Protein AF-A0A2E7IJL6-F1 (afdb_monomer)

Foldseek 3Di:
DDPAVVVVVVVLQVLLPPPPRPCVPQVSSVVCVVQVPPDDDDDQDDDPDDVVVLQSVLVVCVVVVDPRDPDRRDHDDDDPPGDPPVPDDDDDDDDDDPDCPDDDPCPDLVQWDKFKWFWADDPNATWTFGPPPTPDDGGATEDEERVLSVPDDHGWIWIFTWHWDDDPNDIHIYGDNPIHTHTDDDD

Radius of gyration: 25.17 Å; Cα contacts (8 Å, |Δi|>4): 223; chains: 1; bounding box: 57×34×66 Å

Sequence (187 aa):
MSQDPVKRWQEHVSDAFNLHSHNSDDKFRGAIRGFRYSFKHYILAIATFEKSARSKEAAAIEFYSENLNMKAEAVAERDYGFKPIGSQISLPIILEKKGKSGASYSRQDSERIAIVAEVFEEFGRKRLKCVGGQPFEKGLLVECSREERAKLQVGDRVKVKVQLSEKRGKKYLVAARSATLTKVEKS

pLDDT: mean 78.89, std 12.04, range [39.72, 93.12]

Structure (mmCIF, N/CA/C/O backbone):
data_AF-A0A2E7IJL6-F1
#
_entry.id   AF-A0A2E7IJL6-F1
#
loop_
_atom_site.group_PDB
_atom_site.id
_atom_site.type_symbol
_atom_site.label_atom_id
_atom_site.label_alt_id
_atom_site.label_comp_id
_atom_site.label_asym_id
_atom_site.label_entity_id
_atom_site.label_seq_id
_atom_site.pdbx_PDB_ins_code
_atom_site.Cartn_x
_atom_site.Cartn_y
_atom_site.Cartn_z
_atom_site.occupancy
_atom_site.B_iso_or_equiv
_atom_site.auth_seq_id
_atom_site.auth_comp_id
_atom_site.auth_asym_id
_atom_site.auth_atom_id
_atom_site.pdbx_PDB_model_num
ATOM 1 N N . MET A 1 1 ? -5.456 6.969 12.628 1.00 60.31 1 MET A N 1
ATOM 2 C CA . MET A 1 1 ? -6.682 6.572 11.882 1.00 60.31 1 MET A CA 1
ATOM 3 C C . MET A 1 1 ? -6.467 6.149 10.443 1.00 60.31 1 MET A C 1
ATOM 5 O O . MET A 1 1 ? -5.505 6.569 9.816 1.00 60.31 1 MET A O 1
ATOM 9 N N . SER A 1 2 ? -7.387 5.324 9.929 1.00 68.19 2 SER A N 1
ATOM 10 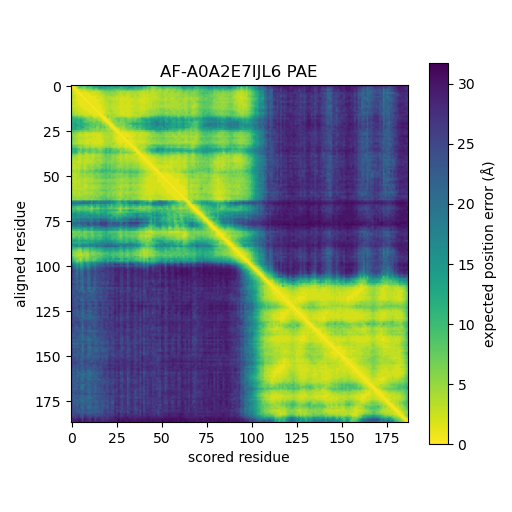C CA . SER A 1 2 ? -7.380 4.852 8.542 1.00 68.19 2 SER A CA 1
ATOM 11 C C . SER A 1 2 ? -8.496 5.476 7.713 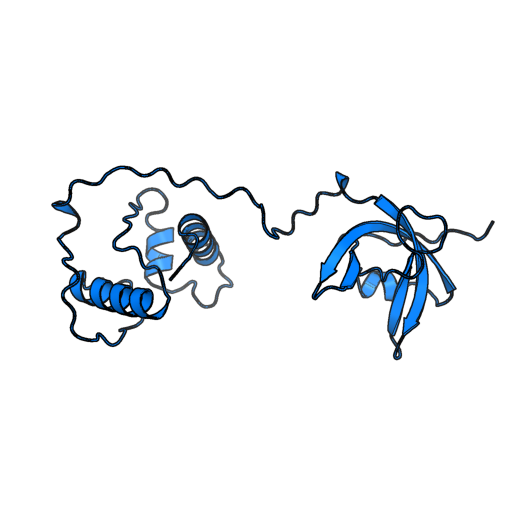1.00 68.19 2 SER A C 1
ATOM 13 O O . SER A 1 2 ? -9.625 5.598 8.177 1.00 68.19 2 SER A O 1
ATOM 15 N N . GLN A 1 3 ? -8.166 5.807 6.468 1.00 79.31 3 GLN A N 1
ATOM 16 C CA . GLN A 1 3 ? -9.117 6.186 5.418 1.00 79.31 3 GLN A CA 1
ATOM 17 C C . GLN A 1 3 ? -9.747 4.956 4.732 1.00 79.31 3 GLN A C 1
ATOM 19 O O . GLN A 1 3 ? -10.688 5.087 3.953 1.00 79.31 3 GLN A O 1
ATOM 24 N N . ASP A 1 4 ? -9.219 3.760 5.012 1.00 82.06 4 ASP A N 1
ATOM 25 C CA . ASP A 1 4 ? -9.701 2.472 4.515 1.00 82.06 4 ASP A CA 1
ATOM 26 C C . ASP A 1 4 ? -9.672 1.442 5.666 1.00 82.06 4 ASP A C 1
ATOM 28 O O . ASP A 1 4 ? -8.612 0.880 5.983 1.00 82.06 4 ASP A O 1
ATOM 32 N N . PRO A 1 5 ? -10.796 1.236 6.375 1.00 83.06 5 PRO A N 1
ATOM 33 C CA . PRO A 1 5 ? -10.844 0.328 7.521 1.00 83.06 5 PRO A CA 1
ATOM 34 C C . PRO A 1 5 ? -10.623 -1.137 7.115 1.00 83.06 5 PRO A C 1
ATOM 36 O O . PRO A 1 5 ? -10.031 -1.891 7.886 1.00 83.06 5 PRO A O 1
ATOM 39 N N . VAL A 1 6 ? -11.004 -1.527 5.891 1.00 84.75 6 VAL A N 1
ATOM 40 C CA . VAL A 1 6 ? -10.804 -2.890 5.375 1.00 84.75 6 VAL A CA 1
ATOM 41 C C . VAL A 1 6 ? -9.320 -3.160 5.164 1.00 84.75 6 VAL A C 1
ATOM 43 O O . VAL A 1 6 ? -8.799 -4.181 5.617 1.00 84.75 6 VAL A O 1
ATOM 46 N N . LYS A 1 7 ? -8.610 -2.224 4.524 1.00 83.06 7 LYS A N 1
ATOM 47 C CA . LYS A 1 7 ? -7.157 -2.312 4.355 1.00 83.06 7 LYS A CA 1
ATOM 48 C C . LYS A 1 7 ? -6.443 -2.327 5.705 1.00 83.06 7 LYS A C 1
ATOM 50 O O . LYS A 1 7 ? -5.564 -3.158 5.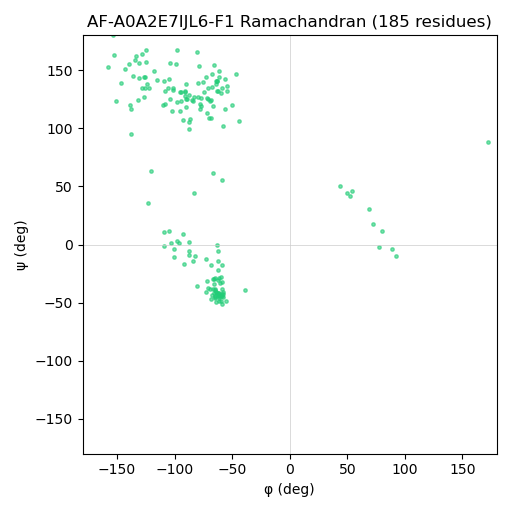907 1.00 83.06 7 LYS A O 1
ATOM 55 N N . ARG A 1 8 ? -6.850 -1.460 6.640 1.00 83.81 8 ARG A N 1
ATOM 56 C CA . ARG A 1 8 ? -6.256 -1.405 7.985 1.00 83.81 8 ARG A CA 1
ATOM 57 C C . ARG A 1 8 ? -6.390 -2.743 8.708 1.00 83.81 8 ARG A C 1
ATOM 59 O O . ARG A 1 8 ? -5.427 -3.216 9.299 1.00 83.81 8 ARG A O 1
ATOM 66 N N . TRP A 1 9 ? -7.562 -3.375 8.638 1.00 86.62 9 TRP A N 1
ATOM 67 C CA . TRP A 1 9 ? -7.761 -4.700 9.221 1.00 86.62 9 TRP A CA 1
ATOM 68 C C . TRP A 1 9 ? -6.864 -5.762 8.569 1.00 86.62 9 TRP A C 1
ATOM 70 O O . TRP A 1 9 ? -6.249 -6.561 9.269 1.00 86.62 9 TRP A O 1
ATOM 80 N N . GLN A 1 10 ? -6.706 -5.739 7.243 1.00 85.12 10 GLN A N 1
ATOM 81 C CA . GLN A 1 10 ? -5.797 -6.656 6.542 1.00 85.12 10 GLN A CA 1
ATOM 82 C C . GLN A 1 10 ? -4.333 -6.461 6.942 1.00 85.12 10 GLN A C 1
ATOM 84 O O . GLN A 1 10 ? -3.634 -7.446 7.167 1.00 85.12 10 GLN A O 1
ATOM 89 N N . GLU A 1 11 ? -3.878 -5.212 7.057 1.00 83.38 11 GLU A N 1
ATOM 90 C CA . GLU A 1 11 ? -2.550 -4.880 7.587 1.00 83.38 11 GLU A CA 1
ATOM 91 C C . GLU A 1 11 ? -2.406 -5.437 9.008 1.00 83.38 11 GLU A C 1
ATOM 93 O O . GLU A 1 11 ? -1.415 -6.091 9.326 1.00 83.38 11 GLU A O 1
ATOM 98 N N . HIS A 1 12 ? -3.447 -5.290 9.834 1.00 85.00 12 HIS A N 1
ATOM 99 C CA . HIS A 1 12 ? -3.444 -5.832 11.180 1.00 85.00 12 HIS A CA 1
ATOM 100 C C . HIS A 1 12 ? -3.317 -7.365 11.232 1.00 85.00 12 HIS A C 1
ATOM 102 O O . HIS A 1 12 ? -2.506 -7.890 11.994 1.00 85.00 12 HIS A O 1
ATOM 108 N N . VAL A 1 13 ? -4.078 -8.083 10.413 1.00 85.19 13 VAL A N 1
ATOM 109 C CA . VAL A 1 13 ? -3.985 -9.544 10.329 1.00 85.19 13 VAL A CA 1
ATOM 110 C C . VAL A 1 13 ? -2.619 -9.968 9.786 1.00 85.19 13 VAL A C 1
ATOM 112 O O . VAL A 1 13 ? -1.983 -10.841 10.364 1.00 85.19 13 VAL A O 1
ATOM 115 N N . SER A 1 14 ? -2.133 -9.330 8.719 1.00 84.38 14 SER A N 1
ATOM 116 C CA . SER A 1 14 ? -0.833 -9.647 8.117 1.00 84.38 14 SER A CA 1
ATOM 117 C C . SER A 1 14 ? 0.313 -9.507 9.120 1.00 84.38 14 SER A C 1
ATOM 119 O O . SER A 1 14 ? 1.159 -10.393 9.212 1.00 84.38 14 SER A O 1
ATOM 121 N N . ASP A 1 15 ? 0.328 -8.421 9.892 1.00 82.44 15 ASP A N 1
ATOM 122 C CA . ASP A 1 15 ? 1.341 -8.187 10.921 1.00 82.44 15 ASP A CA 1
ATOM 123 C C . ASP A 1 15 ? 1.269 -9.217 12.050 1.00 82.44 15 ASP A C 1
ATOM 125 O O . ASP A 1 15 ? 2.306 -9.647 12.547 1.00 82.44 15 ASP A O 1
ATOM 129 N N . ALA A 1 16 ? 0.061 -9.633 12.450 1.00 83.50 16 ALA A N 1
ATOM 130 C CA . ALA A 1 16 ? -0.130 -10.590 13.538 1.00 83.50 16 ALA A CA 1
ATOM 131 C C . ALA A 1 16 ? 0.494 -11.966 13.244 1.00 83.50 16 ALA A C 1
ATOM 133 O O . ALA A 1 16 ? 0.920 -12.648 14.178 1.00 83.50 16 ALA A O 1
ATOM 134 N N . PHE A 1 17 ? 0.549 -12.366 11.969 1.00 82.31 17 PHE A N 1
ATOM 135 C CA . PHE A 1 17 ? 1.115 -13.643 11.516 1.00 82.31 17 PHE A CA 1
ATOM 136 C C . PHE A 1 17 ? 2.534 -13.519 10.943 1.00 82.31 17 PHE A C 1
ATOM 138 O O . PHE A 1 17 ? 3.157 -14.531 10.622 1.00 82.31 17 PHE A O 1
ATOM 145 N N . ASN A 1 18 ? 3.073 -12.303 10.832 1.00 83.12 18 ASN A N 1
ATOM 146 C CA . ASN A 1 18 ? 4.459 -12.095 10.444 1.00 83.12 18 ASN A CA 1
ATOM 147 C C . ASN A 1 18 ? 5.366 -12.128 11.683 1.00 83.12 18 ASN A C 1
ATOM 149 O O . ASN A 1 18 ? 5.528 -11.124 12.374 1.00 83.12 18 ASN A O 1
ATOM 153 N N . LEU A 1 19 ? 6.007 -13.274 11.920 1.00 67.81 19 LEU A N 1
ATOM 154 C CA . LEU A 1 19 ? 6.920 -13.496 13.051 1.00 67.81 19 LEU A CA 1
ATOM 155 C C . LEU A 1 19 ? 8.161 -12.585 13.045 1.00 67.81 19 LEU A C 1
ATOM 157 O O . LEU A 1 19 ? 8.849 -12.489 14.050 1.00 67.81 19 LEU A O 1
ATOM 161 N N . HIS A 1 20 ? 8.458 -11.919 11.925 1.00 73.19 20 HIS A N 1
ATOM 162 C CA . HIS A 1 20 ? 9.582 -10.983 11.804 1.00 73.19 20 HIS A CA 1
ATOM 163 C C . HIS A 1 20 ? 9.142 -9.524 12.009 1.00 73.19 20 HIS A C 1
ATOM 165 O O . HIS A 1 20 ? 9.944 -8.600 11.873 1.00 73.19 20 HIS A O 1
ATOM 171 N N . SER A 1 21 ? 7.857 -9.289 12.295 1.00 70.38 21 SER A N 1
ATOM 172 C CA . SER A 1 21 ? 7.354 -7.964 12.635 1.00 70.38 21 SER A CA 1
ATOM 173 C C . SER A 1 21 ? 7.781 -7.590 14.051 1.00 70.38 21 SER A C 1
ATOM 175 O O . SER A 1 21 ? 7.552 -8.344 14.997 1.00 70.38 21 SER A O 1
ATOM 177 N N . HIS A 1 22 ? 8.322 -6.381 14.206 1.00 66.06 22 HIS A N 1
ATOM 178 C CA . HIS A 1 22 ? 8.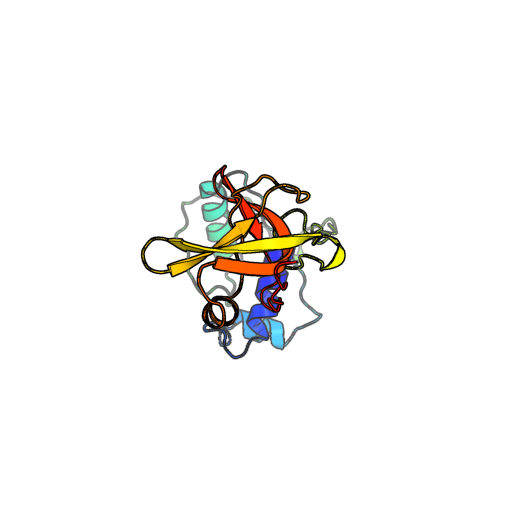689 -5.796 15.502 1.00 66.06 22 HIS A CA 1
ATOM 179 C C . HIS A 1 22 ? 7.488 -5.681 16.468 1.00 66.06 22 HIS A C 1
ATOM 181 O O . HIS A 1 22 ? 7.665 -5.532 17.671 1.00 66.06 22 HIS A O 1
ATOM 187 N N . ASN A 1 23 ? 6.256 -5.759 15.954 1.00 66.25 23 ASN A N 1
ATOM 188 C CA . ASN A 1 23 ? 5.026 -5.653 16.743 1.00 66.25 23 ASN A CA 1
ATOM 189 C C . ASN A 1 23 ? 4.333 -7.011 16.955 1.00 66.25 23 ASN A C 1
ATOM 191 O O . ASN A 1 23 ? 3.176 -7.050 17.363 1.00 66.25 23 ASN A O 1
ATOM 195 N N . SER A 1 24 ? 4.991 -8.128 16.631 1.00 64.31 24 SER A N 1
ATOM 196 C CA . SER A 1 24 ? 4.385 -9.465 16.723 1.00 64.31 24 SER A CA 1
ATOM 197 C C . SER A 1 24 ? 3.971 -9.846 18.154 1.00 64.31 24 SER A C 1
ATOM 199 O O . SER A 1 24 ? 2.968 -10.551 18.315 1.00 64.31 24 SER A O 1
ATOM 201 N N . ASP A 1 25 ? 4.654 -9.311 19.167 1.00 70.12 25 ASP A N 1
ATOM 202 C CA . ASP A 1 25 ? 4.396 -9.561 20.593 1.00 70.12 25 ASP A CA 1
ATOM 203 C C . ASP A 1 25 ? 3.346 -8.633 21.226 1.00 70.12 25 ASP A C 1
ATOM 205 O O . ASP A 1 25 ? 3.068 -8.735 22.422 1.00 70.12 25 ASP A O 1
ATOM 209 N N . ASP A 1 26 ? 2.727 -7.729 20.457 1.00 81.12 26 ASP A N 1
ATOM 210 C CA . ASP A 1 26 ? 1.702 -6.855 21.024 1.00 81.12 26 ASP A CA 1
ATOM 211 C C . ASP A 1 26 ? 0.439 -7.654 21.441 1.00 81.12 26 ASP A C 1
ATOM 213 O O . ASP A 1 26 ? 0.061 -8.659 20.820 1.00 81.12 26 ASP A O 1
ATOM 217 N N . LYS A 1 27 ? -0.235 -7.209 22.517 1.00 82.94 27 LYS A N 1
ATOM 218 C CA . LYS A 1 27 ? -1.429 -7.886 23.067 1.00 82.94 27 LYS A CA 1
ATOM 219 C C . LYS A 1 27 ? -2.561 -7.999 22.040 1.00 82.94 27 LYS A C 1
ATOM 221 O O . LYS A 1 27 ? -3.308 -8.977 22.047 1.00 82.94 27 LYS A O 1
ATOM 226 N N . PHE A 1 28 ? -2.681 -7.023 21.144 1.00 84.06 28 PHE A N 1
ATOM 227 C CA . PHE A 1 28 ? -3.693 -6.988 20.096 1.00 84.06 28 PHE A CA 1
ATOM 228 C C . PHE A 1 28 ? -3.407 -8.016 18.985 1.00 84.06 28 PHE A C 1
ATOM 230 O O . PHE A 1 28 ? -4.312 -8.735 18.567 1.00 84.06 28 PHE A O 1
ATOM 237 N N . ARG A 1 29 ? -2.151 -8.191 18.554 1.00 85.50 29 ARG A N 1
ATOM 238 C CA . ARG A 1 29 ? -1.701 -9.253 17.641 1.00 85.50 29 ARG A CA 1
ATOM 239 C C . ARG A 1 29 ? -1.885 -10.619 18.277 1.00 85.50 29 ARG A C 1
ATOM 241 O O . ARG A 1 29 ? -2.352 -11.534 17.601 1.00 85.50 29 ARG A O 1
ATOM 248 N N . GLY A 1 30 ? -1.573 -10.744 19.568 1.00 83.12 30 GLY A N 1
ATOM 249 C CA . GLY A 1 30 ? -1.860 -11.938 20.360 1.00 83.12 30 GLY A CA 1
ATOM 250 C C . GLY A 1 30 ? -3.342 -12.312 20.309 1.00 83.12 30 GLY A C 1
ATOM 251 O O . GLY A 1 30 ? -3.677 -13.447 19.967 1.00 83.12 30 GLY A O 1
ATOM 252 N N . ALA A 1 31 ? -4.232 -11.343 20.539 1.00 84.56 31 ALA A N 1
ATOM 253 C CA . ALA A 1 31 ? -5.675 -11.547 20.434 1.00 84.56 31 ALA A CA 1
ATOM 254 C C . ALA A 1 31 ? -6.110 -11.950 19.012 1.00 84.56 31 ALA A C 1
ATOM 256 O O . ALA A 1 31 ? -6.913 -12.870 18.860 1.00 84.56 31 ALA A O 1
ATOM 257 N N . ILE A 1 32 ? -5.550 -11.332 17.962 1.00 87.06 32 ILE A N 1
ATOM 258 C CA . ILE A 1 32 ? -5.838 -11.703 16.562 1.00 87.06 32 ILE A CA 1
ATOM 259 C C . ILE A 1 32 ? -5.487 -13.170 16.290 1.00 87.06 32 ILE A C 1
ATOM 261 O O . ILE A 1 32 ? -6.266 -13.880 15.651 1.00 87.06 32 ILE A O 1
ATOM 265 N N . ARG A 1 33 ? -4.340 -13.643 16.791 1.00 84.94 33 ARG A N 1
ATOM 266 C CA . ARG A 1 33 ? -3.935 -15.049 16.652 1.00 84.94 33 ARG A CA 1
ATOM 267 C C . ARG A 1 33 ? -4.868 -15.994 17.415 1.00 84.94 33 ARG A C 1
ATOM 269 O O . ARG A 1 33 ? -5.234 -17.030 16.868 1.00 84.94 33 ARG A O 1
ATOM 276 N N . GLY A 1 34 ? -5.272 -15.628 18.634 1.00 84.31 34 GLY A N 1
ATOM 277 C CA . GLY A 1 34 ? -6.141 -16.450 19.486 1.00 84.31 34 GLY A CA 1
ATOM 278 C C . GLY A 1 34 ? -7.603 -16.528 19.028 1.00 84.31 34 GLY A C 1
ATOM 279 O O . GLY A 1 34 ? -8.241 -17.561 19.199 1.00 84.31 34 GLY A O 1
ATOM 280 N N . PHE A 1 35 ? -8.132 -15.471 18.401 1.00 83.56 35 PHE A N 1
ATOM 281 C CA . PHE A 1 35 ? -9.563 -15.330 18.081 1.00 83.56 35 PHE A CA 1
ATOM 282 C C . PHE A 1 35 ? -9.843 -15.120 16.583 1.00 83.56 35 PHE A C 1
ATOM 284 O O . PHE A 1 35 ? -10.769 -14.403 16.209 1.00 83.56 35 PHE A O 1
ATOM 291 N N . ARG A 1 36 ? -9.056 -15.765 15.713 1.00 72.06 36 ARG A N 1
ATOM 292 C CA . ARG A 1 36 ? -8.986 -15.565 14.249 1.00 72.06 36 ARG A CA 1
ATOM 293 C C . ARG A 1 36 ? -10.314 -15.303 13.515 1.00 72.06 36 ARG A C 1
ATOM 295 O O . ARG A 1 36 ? -10.330 -14.492 12.593 1.00 72.06 36 ARG A O 1
ATOM 302 N N . TYR A 1 37 ? -11.399 -15.984 13.889 1.00 75.38 37 TYR A N 1
ATOM 303 C CA . TYR A 1 37 ? -12.703 -15.902 13.210 1.00 75.38 37 TYR A CA 1
ATOM 304 C C . TYR A 1 37 ? -13.791 -15.169 14.010 1.00 75.38 37 TYR A C 1
ATOM 306 O O . TYR A 1 37 ? -14.904 -15.014 13.519 1.00 75.38 37 TYR A O 1
ATOM 314 N N . SER A 1 38 ? -13.481 -14.699 15.219 1.00 80.88 38 SER A N 1
ATOM 315 C CA . SER A 1 38 ? -14.481 -14.213 16.183 1.00 80.88 38 SER A CA 1
ATOM 316 C C . SER A 1 38 ? -14.448 -12.696 16.395 1.00 80.88 38 SER A C 1
ATOM 318 O O . SER A 1 38 ? -15.094 -12.185 17.309 1.00 80.88 38 SER A O 1
ATOM 320 N N . PHE A 1 39 ? -13.715 -11.955 15.559 1.00 81.88 39 PHE A N 1
ATOM 321 C CA . PHE A 1 39 ? -13.649 -10.497 15.654 1.00 81.88 39 PHE A CA 1
ATOM 322 C C . PHE A 1 39 ? -14.904 -9.835 15.089 1.00 81.88 39 PHE A C 1
ATOM 324 O O . PHE A 1 39 ? -15.195 -9.919 13.894 1.00 81.88 39 PHE A O 1
ATOM 331 N N . LYS A 1 40 ? -15.601 -9.096 15.952 1.00 80.75 40 LYS A N 1
ATOM 332 C CA . LYS A 1 40 ? -16.641 -8.147 15.552 1.00 80.75 40 LYS A CA 1
ATOM 333 C C . LYS A 1 40 ? -16.025 -6.759 15.435 1.00 80.75 40 LYS A C 1
ATOM 335 O O . LYS A 1 40 ? -15.320 -6.315 16.336 1.00 80.75 40 LYS A O 1
ATOM 340 N N . HIS A 1 41 ? -16.297 -6.089 14.322 1.00 82.25 41 HIS A N 1
ATOM 341 C CA . HIS A 1 41 ? -15.776 -4.757 14.038 1.00 82.25 41 HIS A CA 1
ATOM 342 C C . HIS A 1 41 ? -16.900 -3.735 14.144 1.00 82.25 41 HIS A C 1
ATOM 344 O O . HIS A 1 41 ? -17.959 -3.922 13.547 1.00 82.25 41 HIS A O 1
ATOM 350 N N . TYR A 1 42 ? -16.643 -2.645 14.861 1.00 82.88 42 TYR A N 1
ATOM 351 C CA . TYR A 1 42 ? -17.576 -1.534 15.011 1.00 82.88 42 TYR A CA 1
ATOM 352 C C . TYR A 1 42 ? -16.919 -0.248 14.519 1.00 82.88 42 TYR A C 1
ATOM 354 O O . TYR A 1 42 ? -15.765 0.039 14.841 1.00 82.88 42 TYR A O 1
ATOM 362 N N . ILE A 1 43 ? -17.654 0.537 13.733 1.00 84.00 43 ILE A N 1
ATOM 363 C CA . ILE A 1 43 ? -17.246 1.896 13.373 1.00 84.00 43 ILE A CA 1
ATOM 364 C C . ILE A 1 43 ? -17.771 2.817 14.469 1.00 84.00 43 ILE A C 1
ATOM 366 O O . ILE A 1 43 ? -18.967 3.076 14.537 1.00 84.00 43 ILE A O 1
ATOM 370 N N . LEU A 1 44 ? -16.875 3.287 15.336 1.00 82.50 44 LEU A N 1
ATOM 371 C CA . LEU A 1 44 ? -17.252 4.078 16.511 1.00 82.50 44 LEU A CA 1
ATOM 372 C C . LEU A 1 44 ? -17.507 5.552 16.176 1.00 82.50 44 LEU A C 1
ATOM 374 O O . LEU A 1 44 ? -18.376 6.181 16.770 1.00 82.50 44 LEU A O 1
ATOM 378 N N . ALA A 1 45 ? -16.749 6.116 15.233 1.00 83.25 45 ALA A N 1
ATOM 379 C CA . ALA A 1 45 ? -16.906 7.498 14.799 1.00 83.25 45 ALA A CA 1
ATOM 380 C C . ALA A 1 45 ? -16.332 7.721 13.395 1.00 83.25 45 ALA A C 1
ATOM 382 O O . ALA A 1 45 ? -15.373 7.067 12.984 1.00 83.25 45 ALA A O 1
ATOM 383 N N . ILE A 1 46 ? -16.886 8.705 12.682 1.00 83.38 46 ILE A N 1
ATOM 384 C CA . ILE A 1 46 ? -16.381 9.191 11.392 1.00 83.38 46 ILE A CA 1
ATOM 385 C C . ILE A 1 46 ? -15.916 10.641 11.571 1.00 83.38 46 ILE A C 1
ATOM 387 O O . ILE A 1 46 ? -16.521 11.428 12.309 1.00 83.38 46 ILE A O 1
ATOM 391 N N . ALA A 1 47 ? -14.816 11.010 10.920 1.00 85.56 47 ALA A N 1
ATOM 392 C CA . ALA A 1 47 ? -14.269 12.362 10.936 1.00 85.56 47 ALA A CA 1
ATOM 393 C C . ALA A 1 47 ? -13.852 12.789 9.527 1.00 85.56 47 ALA A C 1
ATOM 395 O O . ALA A 1 47 ? -13.367 11.976 8.745 1.00 85.56 47 ALA A O 1
ATOM 396 N N . THR A 1 48 ? -14.023 14.074 9.222 1.00 84.12 48 THR A N 1
ATOM 397 C CA . THR A 1 48 ? -13.711 14.660 7.909 1.00 84.12 48 THR A CA 1
ATOM 398 C C . THR A 1 48 ? -12.292 15.220 7.820 1.00 84.12 48 THR A C 1
ATOM 400 O O . THR A 1 48 ? -11.785 15.427 6.723 1.00 84.12 48 THR A O 1
ATOM 403 N N . PHE A 1 49 ? -11.625 15.445 8.956 1.00 82.25 49 PHE A N 1
ATOM 404 C CA . PHE A 1 49 ? -10.255 15.954 9.016 1.00 82.25 49 PHE A CA 1
ATOM 405 C C . PHE A 1 49 ? -9.468 15.323 10.163 1.00 82.25 49 PHE A C 1
ATOM 407 O O . PHE A 1 49 ? -10.022 14.963 11.204 1.00 82.25 49 PHE A O 1
ATOM 414 N N . GLU A 1 50 ? -8.152 15.230 9.982 1.00 82.62 50 GLU A N 1
ATOM 415 C CA . GLU A 1 50 ? -7.257 14.463 10.850 1.00 82.62 50 GLU A CA 1
ATOM 416 C C . GLU A 1 50 ? -7.300 14.903 12.319 1.00 82.62 50 GLU A C 1
ATOM 418 O O . GLU A 1 50 ? -7.346 14.058 13.208 1.00 82.62 50 GLU A O 1
ATOM 423 N N . LYS A 1 51 ? -7.356 16.213 12.595 1.00 83.56 51 LYS A N 1
ATOM 424 C CA . LYS A 1 51 ? -7.421 16.728 13.973 1.00 83.56 51 LYS A CA 1
ATOM 425 C C . LYS A 1 51 ? -8.680 16.259 14.718 1.00 83.56 51 LYS A C 1
ATOM 427 O O . LYS A 1 51 ? -8.577 15.837 15.866 1.00 83.56 51 LYS A O 1
ATOM 432 N N . SER A 1 52 ? -9.857 16.292 14.079 1.00 83.44 52 SER A N 1
ATOM 433 C CA . SER A 1 52 ? -11.096 15.769 14.686 1.00 83.44 52 SER A CA 1
ATOM 434 C C . SER A 1 52 ? -11.017 14.266 14.862 1.00 83.44 52 SER A C 1
ATOM 436 O O . SER A 1 52 ? -11.490 13.739 15.863 1.00 83.44 52 SER A O 1
ATOM 438 N N . ALA A 1 53 ? -10.415 13.602 13.886 1.00 84.94 53 ALA A N 1
ATOM 439 C CA . ALA A 1 53 ? -10.222 12.179 13.907 1.00 84.94 53 ALA A CA 1
ATOM 440 C C . ALA A 1 53 ? -9.389 11.802 15.162 1.00 84.94 53 ALA A C 1
ATOM 442 O O . ALA A 1 53 ? -9.842 10.996 15.969 1.00 84.94 53 ALA A O 1
ATOM 443 N N . ARG A 1 54 ? -8.239 12.459 15.402 1.00 83.81 54 ARG A N 1
ATOM 444 C CA . ARG A 1 54 ? -7.343 12.171 16.545 1.00 83.81 54 ARG A CA 1
ATOM 445 C C . ARG A 1 54 ? -8.037 12.394 17.879 1.00 83.81 54 ARG A C 1
ATOM 447 O O . ARG A 1 54 ? -7.949 11.555 18.763 1.00 83.81 54 ARG A O 1
ATOM 454 N N . SER A 1 55 ? -8.794 13.483 17.990 1.00 83.62 55 SER A N 1
ATOM 455 C CA . SER A 1 55 ? -9.560 13.768 19.203 1.00 83.62 55 SER A CA 1
ATOM 456 C C . SER A 1 55 ? -10.664 12.733 19.464 1.00 83.62 55 SER A C 1
ATOM 458 O O . SER A 1 55 ? -10.849 12.337 20.610 1.00 83.62 55 SER A O 1
ATOM 460 N N . LYS A 1 56 ? -11.358 12.250 18.424 1.00 86.19 56 LYS A N 1
ATOM 461 C CA . LYS A 1 56 ? -12.366 11.182 18.545 1.00 86.19 56 LYS A CA 1
ATOM 462 C C . LYS A 1 56 ? -11.748 9.822 18.878 1.00 86.19 56 LYS A C 1
ATOM 464 O O . LYS A 1 56 ? -12.339 9.078 19.647 1.00 86.19 56 LYS A O 1
ATOM 469 N N . GLU A 1 57 ? -10.586 9.500 18.305 1.00 83.88 57 GLU A N 1
ATOM 470 C CA . GLU A 1 57 ? -9.823 8.281 18.617 1.00 83.88 57 GLU A CA 1
ATOM 471 C C . GLU A 1 57 ? -9.412 8.278 20.096 1.00 83.88 57 GLU A C 1
ATOM 473 O O . GLU A 1 57 ? -9.708 7.317 20.797 1.00 83.88 57 GLU A O 1
ATOM 478 N N . ALA A 1 58 ? -8.848 9.384 20.593 1.00 82.00 58 ALA A N 1
ATOM 479 C CA . ALA A 1 58 ? -8.469 9.532 21.998 1.00 82.00 58 ALA A CA 1
ATOM 480 C C . ALA A 1 58 ? -9.669 9.382 22.952 1.00 82.00 58 ALA A C 1
ATOM 482 O O . ALA A 1 58 ? -9.622 8.579 23.879 1.00 82.00 58 ALA A O 1
ATOM 483 N N . ALA A 1 59 ? -10.774 10.081 22.673 1.00 83.81 59 ALA A N 1
ATOM 484 C CA . ALA A 1 59 ? -11.985 10.002 23.491 1.00 83.81 59 ALA A CA 1
ATOM 485 C C . ALA A 1 59 ? -12.645 8.609 23.451 1.00 83.81 59 ALA A C 1
ATOM 487 O O . ALA A 1 59 ? -13.195 8.157 24.450 1.00 83.81 59 ALA A O 1
ATOM 488 N N . ALA A 1 60 ? -12.579 7.900 22.318 1.00 83.00 60 ALA A N 1
ATOM 489 C CA . ALA A 1 60 ? -13.061 6.523 22.237 1.00 83.00 60 ALA A CA 1
ATOM 490 C C . ALA A 1 60 ? -12.196 5.577 23.084 1.00 83.00 60 ALA A C 1
ATOM 492 O O . ALA A 1 60 ? -12.734 4.734 23.796 1.00 83.00 60 ALA A O 1
ATOM 493 N N . ILE A 1 61 ? -10.867 5.718 23.027 1.00 81.50 61 ILE A N 1
ATOM 494 C CA . ILE A 1 61 ? -9.943 4.916 23.842 1.00 81.50 61 ILE A CA 1
ATOM 495 C C . ILE A 1 61 ? -10.226 5.125 25.332 1.00 81.50 61 ILE A C 1
ATOM 497 O O . ILE A 1 61 ? -10.294 4.145 26.069 1.00 81.50 61 ILE A O 1
ATOM 501 N N . GLU A 1 62 ? -10.431 6.373 25.756 1.00 80.81 62 GLU A N 1
ATOM 502 C CA . GLU A 1 62 ? -10.770 6.712 27.140 1.00 80.81 62 GLU A CA 1
ATOM 503 C C . GLU A 1 62 ? -12.124 6.122 27.558 1.00 80.81 62 GLU A C 1
ATOM 505 O O . GLU A 1 62 ? -12.207 5.441 28.577 1.00 80.81 62 GLU A O 1
ATOM 510 N N . PHE A 1 63 ? -13.170 6.314 26.747 1.00 82.31 63 PHE A N 1
ATOM 511 C CA . PHE A 1 63 ? -14.522 5.860 27.079 1.00 82.31 63 PHE A CA 1
ATOM 512 C C . PHE A 1 63 ? -14.634 4.334 27.171 1.00 82.31 63 PHE A C 1
ATOM 514 O O . PHE A 1 63 ? -15.263 3.812 28.090 1.00 82.31 63 PHE A O 1
ATOM 521 N N . TYR A 1 64 ? -14.045 3.605 26.217 1.00 78.94 64 TYR A N 1
ATOM 522 C CA . TYR A 1 64 ? -14.104 2.141 26.213 1.00 78.94 64 TYR A CA 1
ATOM 523 C C . TYR A 1 64 ? -13.027 1.502 27.103 1.00 78.94 64 TYR A C 1
ATOM 525 O O . TYR A 1 64 ? -13.156 0.327 27.430 1.00 78.94 64 TYR A O 1
ATOM 533 N N . SER A 1 65 ? -12.008 2.266 27.527 1.00 66.88 65 SER A N 1
ATOM 534 C CA . SER A 1 65 ? -10.947 1.859 28.463 1.00 66.88 65 SER A CA 1
ATOM 535 C C . SER A 1 65 ? -10.392 0.453 28.177 1.00 66.88 65 SER A C 1
ATOM 537 O O . SER A 1 65 ? -10.335 -0.435 29.028 1.00 66.88 65 SER A O 1
ATOM 539 N N . GLU A 1 66 ? -10.036 0.217 26.912 1.00 62.19 66 GLU A N 1
ATOM 540 C CA . GLU A 1 66 ? -9.676 -1.111 26.406 1.00 62.19 66 GLU A CA 1
ATOM 541 C C . GLU A 1 66 ? -8.169 -1.397 26.562 1.00 62.19 66 GLU A C 1
ATOM 543 O O . GLU A 1 66 ? -7.316 -0.695 26.010 1.00 62.19 66 GLU A O 1
ATOM 548 N N . ASN A 1 67 ? -7.847 -2.512 27.231 1.00 63.31 67 ASN A N 1
ATOM 549 C CA . ASN A 1 67 ? -6.494 -3.007 27.558 1.00 63.31 67 ASN A CA 1
ATOM 550 C C . ASN A 1 67 ? -5.592 -3.361 26.354 1.00 63.31 67 ASN A C 1
ATOM 552 O O . ASN A 1 67 ? -4.463 -3.831 26.535 1.00 63.31 67 ASN A O 1
ATOM 556 N N . LEU A 1 68 ? -6.097 -3.209 25.129 1.00 63.50 68 LEU A N 1
ATOM 557 C CA . LEU A 1 68 ? -5.415 -3.587 23.890 1.00 63.50 68 LEU A CA 1
ATOM 558 C C . LEU A 1 68 ? -4.774 -2.393 23.168 1.00 63.50 68 LEU A C 1
ATOM 560 O O . LEU A 1 68 ? -3.969 -2.596 22.260 1.00 63.50 68 LEU A O 1
ATOM 564 N N . ASN A 1 69 ? -5.076 -1.159 23.583 1.00 70.44 69 ASN A N 1
ATOM 565 C CA . ASN A 1 69 ? -4.402 0.029 23.069 1.00 70.44 69 ASN A CA 1
ATOM 566 C C . ASN A 1 69 ? -3.084 0.252 23.817 1.00 70.44 69 ASN A C 1
ATOM 568 O O . ASN A 1 69 ? -3.056 0.329 25.040 1.00 70.44 69 ASN A O 1
ATOM 572 N N . MET A 1 70 ? -1.975 0.381 23.084 1.00 63.78 70 MET A N 1
ATOM 573 C CA . MET A 1 70 ? -0.653 0.558 23.704 1.00 63.78 70 MET A CA 1
ATOM 574 C C . MET A 1 70 ? -0.286 2.015 24.015 1.00 63.78 70 MET A C 1
ATOM 576 O O . MET A 1 70 ? 0.752 2.262 24.624 1.00 63.78 70 MET A O 1
ATOM 580 N N . LYS A 1 71 ? -1.079 2.990 23.556 1.00 64.69 71 LYS A N 1
ATOM 581 C CA . LYS A 1 71 ? -0.806 4.419 23.747 1.00 64.69 71 LYS A CA 1
ATOM 582 C C . LYS A 1 71 ? -2.010 5.104 24.370 1.00 64.69 71 LYS A C 1
ATOM 584 O O . LYS A 1 71 ? -3.111 5.010 23.834 1.00 64.69 71 LYS A O 1
ATOM 589 N N . ALA A 1 72 ? -1.767 5.812 25.468 1.00 59.72 72 ALA A N 1
ATOM 590 C CA . ALA A 1 72 ? -2.697 6.799 25.988 1.00 59.72 72 ALA A CA 1
ATOM 591 C C . ALA A 1 72 ? -2.559 8.067 25.134 1.00 59.72 72 ALA A C 1
ATOM 593 O O . ALA A 1 72 ? -1.484 8.665 25.068 1.00 59.72 72 ALA A O 1
ATOM 594 N N . GLU A 1 73 ? -3.623 8.436 24.432 1.00 62.91 73 GLU A N 1
ATOM 595 C CA . GLU A 1 73 ? -3.691 9.690 23.683 1.00 62.91 73 GLU A CA 1
ATOM 596 C C . GLU A 1 73 ? -4.259 10.780 24.604 1.00 62.91 73 GLU A C 1
ATOM 598 O O . GLU A 1 73 ? -5.202 10.532 25.353 1.00 62.91 73 GLU A O 1
ATOM 603 N N . ALA A 1 74 ? -3.689 11.987 24.569 1.00 61.47 74 ALA A N 1
ATOM 604 C CA . ALA A 1 74 ? -4.174 13.101 25.382 1.00 61.47 74 ALA A CA 1
ATOM 605 C C . ALA A 1 74 ? -5.524 13.607 24.848 1.00 61.47 74 ALA A C 1
ATOM 607 O O . ALA A 1 74 ? -5.646 13.965 23.671 1.00 61.47 74 ALA A O 1
ATOM 608 N N . VAL A 1 75 ? -6.534 13.654 25.715 1.00 60.88 75 VAL A N 1
ATOM 609 C CA . VAL A 1 75 ? -7.893 14.068 25.355 1.00 60.88 75 VAL A CA 1
ATOM 610 C C . VAL A 1 75 ? -8.046 15.574 25.563 1.00 60.88 75 VAL A C 1
ATOM 612 O O . VAL A 1 75 ? -7.678 16.120 26.598 1.00 60.88 75 VAL A O 1
ATOM 615 N N . ALA A 1 76 ? -8.597 16.258 24.561 1.00 58.41 76 ALA A N 1
ATOM 616 C CA . ALA A 1 76 ? -9.203 17.569 24.760 1.00 58.41 76 ALA A CA 1
ATOM 617 C C . ALA A 1 76 ? -10.678 17.327 25.094 1.00 58.41 76 ALA A C 1
ATOM 619 O O . ALA A 1 76 ? -11.373 16.743 24.261 1.00 58.41 76 ALA A O 1
ATOM 620 N N . GLU A 1 77 ? -11.123 17.737 26.287 1.00 54.81 77 GLU A N 1
ATOM 621 C CA . GLU A 1 77 ? -12.496 17.564 26.790 1.00 54.81 77 GLU A CA 1
ATOM 622 C C . GLU A 1 77 ? -13.542 17.890 25.717 1.00 54.81 77 GLU A C 1
ATOM 624 O O . GLU A 1 77 ? -13.750 19.052 25.356 1.00 54.81 77 GLU A O 1
ATOM 629 N N . ARG A 1 78 ? -14.186 16.848 25.182 1.00 63.31 78 ARG A N 1
ATOM 630 C CA . ARG A 1 78 ? -15.365 16.943 24.318 1.00 63.31 78 ARG A CA 1
ATOM 631 C C . ARG A 1 78 ? -16.213 15.694 24.499 1.00 63.31 78 ARG A C 1
ATOM 633 O O . ARG A 1 78 ? -15.736 14.588 24.255 1.00 63.31 78 ARG A O 1
ATOM 640 N N . ASP A 1 79 ? -17.475 15.886 24.865 1.00 66.56 79 ASP A N 1
ATOM 641 C CA . ASP A 1 79 ? -18.469 14.820 24.820 1.00 66.56 79 ASP A CA 1
ATOM 642 C C . ASP A 1 79 ? -18.826 14.528 23.353 1.00 66.56 79 ASP A C 1
ATOM 644 O O . ASP A 1 79 ? -19.363 15.376 22.635 1.00 66.56 79 ASP A O 1
ATOM 648 N N . TYR A 1 80 ? -18.459 13.335 22.887 1.00 72.19 80 TYR A N 1
ATOM 649 C CA . TYR A 1 80 ? -18.762 12.844 21.542 1.00 72.19 80 TYR A CA 1
ATOM 650 C C . TYR A 1 80 ? -19.998 11.931 21.508 1.00 72.19 80 TYR A C 1
ATOM 652 O O . TYR A 1 80 ? -20.329 11.407 20.442 1.00 72.19 80 TYR A O 1
ATOM 660 N N . GLY A 1 81 ? -20.682 11.737 22.642 1.00 77.06 81 GLY A N 1
ATOM 661 C CA . GLY A 1 81 ? -21.900 10.937 22.735 1.00 77.06 81 GLY A CA 1
ATOM 662 C C . GLY A 1 81 ? -21.679 9.435 22.540 1.00 77.06 81 GLY A C 1
ATOM 663 O O . GLY A 1 81 ? -22.566 8.751 22.020 1.00 77.06 81 GLY A O 1
ATOM 664 N N . PHE A 1 82 ? -20.505 8.909 22.911 1.00 82.31 82 PHE A N 1
ATOM 665 C CA . PHE A 1 82 ? -20.251 7.466 22.882 1.00 82.31 82 PHE A CA 1
ATOM 666 C C . PHE A 1 82 ? -21.209 6.725 23.829 1.00 82.31 82 PHE A C 1
ATOM 668 O O . PHE A 1 82 ? -21.584 7.226 24.886 1.00 82.31 82 PHE A O 1
ATOM 675 N N . LYS A 1 83 ? -21.632 5.518 23.438 1.00 81.31 83 LYS A N 1
ATOM 676 C CA . LYS A 1 83 ? -22.535 4.659 24.221 1.00 81.31 83 LYS A CA 1
ATOM 677 C C . LYS A 1 83 ? -21.961 3.242 24.303 1.00 81.31 83 LYS A C 1
ATOM 679 O O . LYS A 1 83 ? -21.236 2.849 23.393 1.00 81.31 83 LYS A O 1
ATOM 684 N N . PRO A 1 84 ? -22.312 2.430 25.310 1.00 81.19 84 PRO A N 1
ATOM 685 C CA . PRO A 1 84 ? -21.857 1.041 25.388 1.00 81.19 84 PRO A CA 1
ATOM 686 C C . PRO A 1 84 ? -22.198 0.241 24.120 1.00 81.19 84 PRO A C 1
ATOM 688 O O . PRO A 1 84 ? -23.334 0.271 23.658 1.00 81.19 84 PRO A O 1
ATOM 691 N N . ILE A 1 85 ? -21.233 -0.497 23.560 1.00 78.88 85 ILE A N 1
ATOM 692 C CA . ILE A 1 85 ? -21.398 -1.206 22.272 1.00 78.88 85 ILE A CA 1
ATOM 693 C C . ILE A 1 85 ? -22.568 -2.205 22.316 1.00 78.88 85 ILE A C 1
ATOM 695 O O . ILE A 1 85 ? -23.320 -2.317 21.352 1.00 78.88 85 ILE A O 1
ATOM 699 N N . GLY A 1 86 ? -22.758 -2.902 23.442 1.00 73.25 86 GLY A N 1
ATOM 700 C CA . GLY A 1 86 ? -23.796 -3.928 23.593 1.00 73.25 86 GLY A CA 1
ATOM 701 C C . GLY A 1 86 ? -25.238 -3.407 23.587 1.00 73.25 86 GLY A C 1
ATOM 702 O O . GLY A 1 86 ? -26.152 -4.194 23.366 1.00 73.25 86 GLY A O 1
ATOM 703 N N . SER A 1 87 ? -25.455 -2.106 23.809 1.00 70.75 87 SER A N 1
ATOM 704 C CA . SER A 1 87 ? -26.790 -1.492 23.832 1.00 70.75 87 SER A CA 1
ATOM 705 C C . SER A 1 87 ? -27.130 -0.708 22.561 1.00 70.75 87 SER A C 1
ATOM 707 O O . SER A 1 87 ? -28.215 -0.133 22.465 1.00 70.75 87 SER A O 1
ATOM 709 N N . GLN A 1 88 ? -26.230 -0.670 21.575 1.00 69.94 88 GLN A N 1
ATOM 710 C CA . GLN A 1 88 ? -26.454 0.050 20.325 1.00 69.94 88 GLN A CA 1
ATOM 711 C C . GLN A 1 88 ? -27.086 -0.852 19.258 1.00 69.94 88 GLN A C 1
ATOM 713 O O . GLN A 1 88 ? -26.592 -1.941 18.965 1.00 69.94 88 GLN A O 1
ATOM 718 N N . ILE A 1 89 ? -28.150 -0.362 18.614 1.00 63.94 89 ILE A N 1
ATOM 719 C CA . ILE A 1 89 ? -28.668 -0.960 17.379 1.00 63.94 89 ILE A CA 1
ATOM 720 C C . ILE A 1 89 ? -27.621 -0.710 16.291 1.00 63.94 89 ILE A C 1
ATOM 722 O O . ILE A 1 89 ? -27.410 0.427 15.870 1.00 63.94 89 ILE A O 1
ATOM 726 N N . SER A 1 90 ? -26.935 -1.767 15.864 1.00 63.97 90 SER A N 1
ATOM 727 C CA . SER A 1 90 ? -25.932 -1.682 14.806 1.00 63.97 90 SER A CA 1
ATOM 728 C C . SER A 1 90 ? -26.588 -1.917 13.449 1.00 63.97 90 SER A C 1
ATOM 730 O O . SER A 1 90 ? -27.253 -2.927 13.229 1.00 63.97 90 SER A O 1
ATOM 732 N N . LEU A 1 91 ? -26.402 -0.976 12.523 1.00 72.56 91 LEU A N 1
ATOM 733 C CA . LEU A 1 91 ? -26.692 -1.222 11.114 1.00 72.56 91 LEU A CA 1
ATOM 734 C C . LEU A 1 91 ? -25.531 -2.042 10.539 1.00 72.56 91 LEU A C 1
ATOM 736 O O . LEU A 1 91 ? -24.388 -1.573 10.597 1.00 72.56 91 LEU A O 1
ATOM 740 N N . PRO A 1 92 ? -25.770 -3.252 10.003 1.00 73.44 92 PRO A N 1
ATOM 741 C CA . PRO A 1 92 ? -24.714 -4.010 9.358 1.00 73.44 92 PRO A CA 1
ATOM 742 C C . PRO A 1 92 ? -24.286 -3.273 8.089 1.00 73.44 92 PRO A C 1
ATOM 744 O O . PRO A 1 92 ? -25.078 -3.067 7.172 1.00 73.44 92 PRO A O 1
ATOM 747 N N . ILE A 1 93 ? -23.017 -2.877 8.036 1.00 77.44 93 ILE A N 1
ATOM 748 C CA . ILE A 1 93 ? -22.406 -2.303 6.840 1.00 77.44 93 ILE A CA 1
ATOM 749 C C . ILE A 1 93 ? -21.419 -3.330 6.306 1.00 77.44 93 ILE A C 1
ATOM 751 O O . ILE A 1 93 ? -20.465 -3.706 6.989 1.00 77.44 93 ILE A O 1
ATOM 755 N N . ILE A 1 94 ? -21.638 -3.772 5.071 1.00 79.38 94 ILE A N 1
ATOM 756 C CA . ILE A 1 94 ? -20.674 -4.601 4.357 1.00 79.38 94 ILE A CA 1
ATOM 757 C C . ILE A 1 94 ? -19.695 -3.653 3.675 1.00 79.38 94 ILE A C 1
ATOM 759 O O . ILE A 1 94 ? -20.038 -2.954 2.725 1.00 79.38 94 ILE A O 1
ATOM 763 N N . LEU A 1 95 ? -18.471 -3.602 4.196 1.00 77.56 95 LEU A N 1
ATOM 764 C CA . LEU A 1 95 ? -17.381 -2.892 3.544 1.00 77.56 95 LEU A CA 1
ATOM 765 C C . LEU A 1 95 ? -16.621 -3.870 2.664 1.00 77.56 95 LEU A C 1
ATOM 767 O O . LEU A 1 95 ? -15.876 -4.724 3.149 1.00 77.56 95 LEU A O 1
ATOM 771 N N . GLU A 1 96 ? -16.801 -3.733 1.359 1.00 75.75 96 GLU A N 1
ATOM 772 C CA . GLU A 1 96 ? -16.000 -4.482 0.411 1.00 75.75 96 GLU A CA 1
ATOM 773 C C . GLU A 1 96 ? -14.582 -3.929 0.376 1.00 75.75 96 GLU A C 1
ATOM 775 O O . GLU A 1 96 ? -14.333 -2.721 0.472 1.00 75.75 96 GLU A O 1
ATOM 780 N N . LYS A 1 97 ? -13.622 -4.838 0.211 1.00 70.94 97 LYS A N 1
ATOM 781 C CA . LYS A 1 97 ? -12.261 -4.447 -0.124 1.00 70.94 97 LYS A CA 1
ATOM 782 C C . LYS A 1 97 ? -12.344 -3.618 -1.396 1.00 70.94 97 LYS A C 1
ATOM 784 O O . LYS A 1 97 ? -12.696 -4.159 -2.442 1.00 70.94 97 LYS A O 1
ATOM 789 N N . LYS A 1 98 ? -11.966 -2.338 -1.317 1.00 67.69 98 LYS A N 1
ATOM 790 C CA . LYS A 1 98 ? -11.770 -1.536 -2.521 1.00 67.69 98 LYS A CA 1
ATOM 791 C C . LYS A 1 98 ? -10.871 -2.346 -3.448 1.00 67.69 98 LYS A C 1
ATOM 793 O O . LYS A 1 98 ? -9.759 -2.734 -3.065 1.00 67.69 98 LYS A O 1
ATOM 798 N N . GLY A 1 99 ? -11.379 -2.654 -4.644 1.00 51.56 99 GLY A N 1
ATOM 799 C CA . GLY A 1 99 ? -10.554 -3.184 -5.721 1.00 51.56 99 GLY A CA 1
ATOM 800 C C . GLY A 1 99 ? -9.293 -2.330 -5.809 1.00 51.56 99 GLY A C 1
ATOM 801 O O . GLY A 1 99 ? -9.321 -1.150 -5.465 1.00 51.56 99 GLY A O 1
ATOM 802 N N . LYS A 1 100 ? -8.161 -2.928 -6.174 1.00 48.44 100 LYS A N 1
ATOM 803 C CA . LYS A 1 100 ? -6.852 -2.258 -6.199 1.00 48.44 100 LYS A CA 1
ATOM 804 C C . LYS A 1 100 ? -6.804 -1.147 -7.270 1.00 48.44 100 LYS A C 1
ATOM 806 O O . LYS A 1 100 ? -5.980 -1.207 -8.169 1.00 48.44 100 LYS A O 1
ATOM 811 N N . SER A 1 101 ? -7.625 -0.106 -7.188 1.00 46.16 101 SER A N 1
ATOM 812 C CA . SER A 1 101 ? -7.577 1.089 -8.034 1.00 46.16 101 SER A CA 1
ATOM 813 C C . SER A 1 101 ? -6.534 2.078 -7.497 1.00 46.16 101 SER A C 1
ATOM 815 O O . SER A 1 101 ? -6.791 3.268 -7.345 1.00 46.16 101 SER A O 1
ATOM 817 N N . GLY A 1 102 ? -5.359 1.556 -7.133 1.00 43.59 102 GLY A N 1
ATOM 818 C CA . GLY A 1 102 ? -4.300 2.304 -6.466 1.00 43.59 102 GLY A CA 1
ATOM 819 C C . GLY A 1 102 ? -3.157 1.400 -6.014 1.00 43.59 102 GLY A C 1
ATOM 820 O O . GLY A 1 102 ? -3.149 0.903 -4.892 1.00 43.59 102 GLY A O 1
ATOM 821 N N . ALA A 1 103 ? -2.191 1.184 -6.907 1.00 41.75 103 ALA A N 1
ATOM 822 C CA . ALA A 1 103 ? -0.816 0.776 -6.598 1.00 41.75 103 ALA A CA 1
ATOM 823 C C . ALA A 1 103 ? -0.617 -0.464 -5.701 1.00 41.75 103 ALA A C 1
ATOM 825 O O . ALA A 1 103 ? 0.302 -0.506 -4.881 1.00 41.75 103 ALA A O 1
ATOM 826 N N . SER A 1 104 ? -1.391 -1.532 -5.901 1.00 39.72 104 SER A N 1
ATOM 827 C CA . SER A 1 104 ? -0.865 -2.842 -5.526 1.00 39.72 104 SER A CA 1
ATOM 828 C C . SER A 1 104 ? 0.070 -3.324 -6.624 1.00 39.72 104 SER A C 1
ATOM 830 O O . SER A 1 104 ? -0.303 -3.387 -7.792 1.00 39.72 104 SER A O 1
ATOM 832 N N . TYR A 1 105 ? 1.279 -3.684 -6.212 1.00 41.50 105 TYR A N 1
ATOM 833 C CA . TYR A 1 105 ? 2.314 -4.392 -6.954 1.00 41.50 105 TYR A CA 1
ATOM 834 C C . TYR A 1 105 ? 1.860 -5.777 -7.465 1.00 41.50 105 TYR A C 1
ATOM 836 O O . TYR A 1 105 ? 2.499 -6.790 -7.214 1.00 41.50 105 TYR A O 1
ATOM 844 N N . SER A 1 106 ? 0.768 -5.844 -8.215 1.00 44.50 106 SER A N 1
ATOM 845 C CA . SER A 1 106 ? 0.497 -6.930 -9.149 1.00 44.50 106 SER A CA 1
ATOM 846 C C . SER A 1 106 ? 0.357 -6.310 -10.528 1.00 44.50 106 SER A C 1
ATOM 848 O O . SER A 1 106 ? -0.716 -6.331 -11.118 1.00 44.50 106 SER A O 1
ATOM 850 N N . ARG A 1 107 ? 1.448 -5.708 -11.018 1.00 54.53 107 ARG A N 1
ATOM 851 C CA . ARG A 1 107 ? 1.604 -5.483 -12.456 1.00 54.53 107 ARG A CA 1
ATOM 852 C C . ARG A 1 107 ? 1.524 -6.858 -13.105 1.00 54.53 107 ARG A C 1
ATOM 854 O O . ARG A 1 107 ? 2.478 -7.636 -12.973 1.00 54.53 107 ARG A O 1
ATOM 861 N N . GLN A 1 108 ? 0.374 -7.179 -13.686 1.00 52.31 108 GLN A N 1
ATOM 862 C CA . GLN A 1 108 ? 0.199 -8.427 -14.407 1.00 52.31 108 GLN A CA 1
ATOM 863 C C . GLN A 1 108 ? 1.147 -8.403 -15.606 1.00 52.31 108 GLN A C 1
ATOM 865 O O . GLN A 1 108 ? 1.332 -7.366 -16.241 1.00 52.31 108 GLN A O 1
ATOM 870 N N . ASP A 1 109 ? 1.810 -9.524 -15.889 1.00 60.88 109 ASP A N 1
ATOM 871 C CA . ASP A 1 109 ? 2.739 -9.583 -17.024 1.00 60.88 109 ASP A CA 1
ATOM 872 C C . ASP A 1 109 ? 2.025 -9.347 -18.366 1.00 60.88 109 ASP A C 1
ATOM 874 O O . ASP A 1 109 ? 2.656 -8.899 -19.318 1.00 60.88 109 ASP A O 1
ATOM 878 N N . SER A 1 110 ? 0.705 -9.571 -18.408 1.00 65.25 110 SER A N 1
ATOM 879 C CA . SER A 1 110 ? -0.185 -9.308 -19.544 1.00 65.25 110 SER A CA 1
ATOM 880 C C . SER A 1 110 ? -0.227 -7.841 -19.978 1.00 65.25 110 SER A C 1
ATOM 882 O O . SER A 1 110 ? -0.439 -7.572 -21.154 1.00 65.25 110 SER A O 1
ATOM 884 N N . GLU A 1 111 ? 0.008 -6.892 -19.071 1.00 68.69 111 GLU A N 1
ATOM 885 C CA . GLU A 1 111 ? 0.013 -5.454 -19.384 1.00 68.69 111 GLU A CA 1
ATOM 886 C C . GLU A 1 111 ? 1.389 -4.953 -19.853 1.00 68.69 111 GLU A C 1
ATOM 888 O O . GLU A 1 111 ? 1.546 -3.781 -20.204 1.00 68.69 111 GLU A O 1
ATOM 893 N N . ARG A 1 112 ? 2.419 -5.812 -19.824 1.00 81.12 112 ARG A N 1
ATOM 894 C CA . ARG A 1 112 ? 3.778 -5.432 -20.209 1.00 81.12 112 ARG A CA 1
ATOM 895 C C . ARG A 1 112 ? 4.022 -5.689 -21.688 1.00 81.12 112 ARG A C 1
ATOM 897 O O . ARG A 1 112 ? 3.895 -6.807 -22.178 1.00 81.12 112 ARG A O 1
ATOM 904 N N . ILE A 1 113 ? 4.497 -4.661 -22.373 1.00 86.31 113 ILE A N 1
ATOM 905 C CA . ILE A 1 113 ? 4.847 -4.701 -23.788 1.00 86.31 113 ILE A CA 1
ATOM 906 C C . ILE A 1 113 ? 6.346 -4.971 -23.910 1.00 86.31 113 ILE A C 1
ATOM 908 O O . ILE A 1 113 ? 7.164 -4.348 -23.229 1.00 86.31 113 ILE A O 1
ATOM 912 N N . ALA A 1 114 ? 6.718 -5.932 -24.754 1.00 88.56 114 ALA A N 1
ATOM 913 C CA . ALA A 1 114 ? 8.117 -6.208 -25.052 1.00 88.56 114 ALA A CA 1
ATOM 914 C C . ALA A 1 114 ? 8.691 -5.089 -25.924 1.00 88.56 114 ALA A C 1
ATOM 916 O O . ALA A 1 114 ? 8.154 -4.805 -26.991 1.00 88.56 114 ALA A O 1
ATOM 917 N N . ILE A 1 115 ? 9.798 -4.496 -25.484 1.00 91.62 115 ILE A N 1
ATOM 918 C CA . ILE A 1 115 ? 10.526 -3.481 -26.240 1.00 91.62 115 ILE A CA 1
ATOM 919 C C . ILE A 1 115 ? 12.004 -3.806 -26.351 1.00 91.62 115 ILE A C 1
ATOM 921 O O . ILE A 1 115 ? 12.540 -4.596 -25.570 1.00 91.62 115 ILE A O 1
ATOM 925 N N . VAL A 1 116 ? 12.664 -3.124 -27.282 1.00 91.88 116 VAL A N 1
ATOM 926 C CA . VAL A 1 116 ? 14.121 -3.032 -27.350 1.00 91.88 116 VAL A CA 1
ATOM 927 C C . VAL A 1 116 ? 14.595 -1.766 -26.635 1.00 91.88 116 VAL A C 1
ATOM 929 O O . VAL A 1 116 ? 14.197 -0.649 -26.972 1.00 91.88 116 VAL A O 1
ATOM 932 N N . ALA A 1 117 ? 15.467 -1.948 -25.649 1.00 92.56 117 ALA A N 1
ATOM 933 C CA . ALA A 1 117 ? 16.115 -0.878 -24.905 1.00 92.56 117 ALA A CA 1
ATOM 934 C C . ALA A 1 117 ? 17.635 -0.928 -25.100 1.00 92.56 117 ALA A C 1
ATOM 936 O O . ALA A 1 117 ? 18.212 -1.995 -25.282 1.00 92.56 117 ALA A O 1
ATOM 937 N N . GLU A 1 118 ? 18.285 0.229 -25.054 1.00 93.12 118 GLU A N 1
ATOM 938 C CA . GLU A 1 118 ? 19.739 0.363 -25.166 1.00 93.12 118 GLU A CA 1
ATOM 939 C C . GLU A 1 118 ? 20.341 0.681 -23.799 1.00 93.12 118 GLU A C 1
ATOM 941 O O . GLU A 1 118 ? 19.829 1.540 -23.068 1.00 93.12 118 GLU A O 1
ATOM 946 N N . VAL A 1 119 ? 21.425 -0.011 -23.455 1.00 92.50 119 VAL A N 1
ATOM 947 C CA . VAL A 1 119 ? 22.189 0.239 -22.234 1.00 92.50 119 VAL A CA 1
ATOM 948 C C . VAL A 1 119 ? 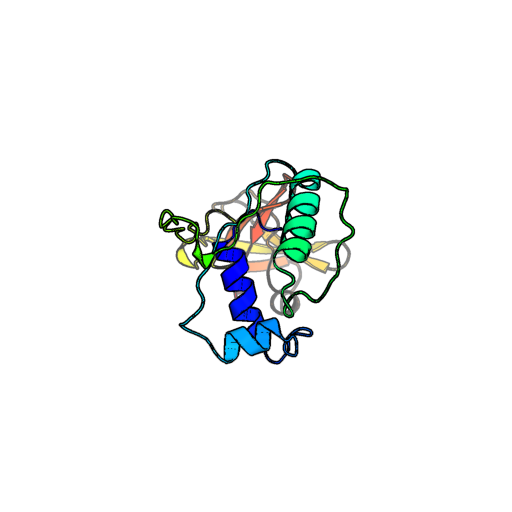23.056 1.472 -22.437 1.00 92.50 119 VAL A C 1
ATOM 950 O O . VAL A 1 119 ? 23.856 1.537 -23.367 1.00 92.50 119 VAL A O 1
ATOM 953 N N . PHE A 1 120 ? 22.939 2.438 -21.538 1.00 92.06 120 PHE A N 1
ATOM 954 C CA . PHE A 1 120 ? 23.777 3.630 -21.526 1.00 92.06 120 PHE A CA 1
ATOM 955 C C . PHE A 1 120 ? 24.279 3.912 -20.113 1.00 92.06 120 PHE A C 1
ATOM 957 O O . PHE A 1 120 ? 23.741 3.383 -19.138 1.00 92.06 120 PHE A O 1
ATOM 964 N N . GLU A 1 121 ? 25.318 4.725 -19.992 1.00 91.56 121 GLU A N 1
ATOM 965 C CA . GLU A 1 121 ? 25.843 5.144 -18.699 1.00 91.56 121 GLU A CA 1
ATOM 966 C C . GLU A 1 121 ? 25.382 6.559 -18.361 1.00 91.56 121 GLU A C 1
ATOM 968 O O . GLU A 1 121 ? 25.412 7.459 -19.196 1.00 91.56 121 GLU A O 1
ATOM 973 N N . GLU A 1 122 ? 24.934 6.744 -17.123 1.00 89.12 122 GLU A N 1
ATOM 974 C CA . GLU A 1 122 ? 24.479 8.024 -16.598 1.00 89.12 122 GLU A CA 1
ATOM 975 C C . GLU A 1 122 ? 25.007 8.183 -15.171 1.00 89.12 122 GLU A C 1
ATOM 977 O O . GLU A 1 122 ? 24.711 7.352 -14.306 1.00 89.12 122 GLU A O 1
ATOM 982 N N . PHE A 1 123 ? 25.806 9.224 -14.919 1.00 87.12 123 PHE A N 1
ATOM 983 C CA . PHE A 1 123 ? 26.417 9.492 -13.607 1.00 87.12 123 PHE A CA 1
ATOM 984 C C . PHE A 1 123 ? 27.121 8.257 -12.994 1.00 87.12 123 PHE A C 1
ATOM 986 O O . PHE A 1 123 ? 26.918 7.930 -11.822 1.00 87.12 123 PHE A O 1
ATOM 993 N N . GLY A 1 124 ? 27.896 7.523 -13.805 1.00 83.19 124 GLY A N 1
ATOM 994 C CA . GLY A 1 124 ? 28.630 6.323 -13.375 1.00 83.19 124 GLY A CA 1
ATOM 995 C C . GLY A 1 124 ? 27.752 5.092 -13.111 1.00 83.19 124 GLY A C 1
ATOM 996 O O . GLY A 1 124 ? 28.144 4.181 -12.380 1.00 83.19 124 GLY A O 1
ATOM 997 N N . ARG A 1 125 ? 26.510 5.073 -13.617 1.00 86.00 125 ARG A N 1
ATOM 998 C CA . ARG A 1 125 ? 25.572 3.952 -13.452 1.00 86.00 125 ARG A CA 1
ATOM 999 C C . ARG A 1 125 ? 25.000 3.510 -14.791 1.00 86.00 125 ARG A C 1
ATOM 1001 O O . ARG A 1 125 ? 24.500 4.326 -15.559 1.00 86.00 125 ARG A O 1
ATOM 1008 N N . LYS A 1 126 ? 24.961 2.193 -15.019 1.00 90.50 126 LYS A N 1
ATOM 1009 C CA . LYS A 1 126 ? 24.281 1.598 -16.179 1.00 90.50 126 LYS A CA 1
ATOM 1010 C C . LYS A 1 126 ? 22.762 1.772 -16.064 1.00 90.50 126 LYS A C 1
ATOM 1012 O O . LYS A 1 126 ? 22.127 1.375 -15.079 1.00 90.50 126 LYS A O 1
ATOM 1017 N N . ARG A 1 127 ? 22.173 2.371 -17.091 1.00 91.81 127 ARG A N 1
ATOM 1018 C CA . ARG A 1 127 ? 20.746 2.643 -17.275 1.00 91.81 127 ARG A CA 1
ATOM 1019 C C . ARG A 1 127 ? 20.284 2.052 -18.603 1.00 91.81 127 ARG A C 1
ATOM 1021 O O . ARG A 1 127 ? 21.091 1.639 -19.426 1.00 91.81 127 ARG A O 1
ATOM 1028 N N . LEU A 1 128 ? 18.973 1.993 -18.791 1.00 92.50 128 LEU A N 1
ATOM 1029 C CA . LEU A 1 128 ? 18.348 1.539 -20.029 1.00 92.50 128 LEU A CA 1
ATOM 1030 C C . LEU A 1 128 ? 17.413 2.633 -20.526 1.00 92.50 128 LEU A C 1
ATOM 1032 O O . LEU A 1 128 ? 16.692 3.229 -19.723 1.00 92.50 128 LEU A O 1
ATOM 1036 N N . LYS A 1 129 ? 17.418 2.878 -21.833 1.00 93.06 129 LYS A N 1
ATOM 1037 C CA . LYS A 1 129 ? 16.508 3.813 -22.505 1.00 93.06 129 LYS A CA 1
ATOM 1038 C C . LYS A 1 129 ? 15.799 3.113 -23.660 1.00 93.06 129 LYS A C 1
ATOM 1040 O O . LYS A 1 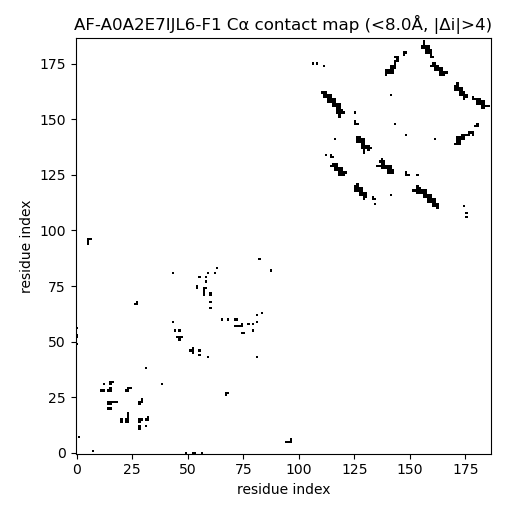129 ? 16.402 2.280 -24.335 1.00 93.06 129 LYS A O 1
ATOM 1045 N N . CYS A 1 130 ? 14.537 3.453 -23.894 1.00 92.06 130 CYS A N 1
ATOM 1046 C CA . CYS A 1 130 ? 13.773 2.946 -25.032 1.00 92.06 130 CYS A CA 1
ATOM 1047 C C . CYS A 1 130 ? 14.406 3.403 -26.359 1.00 92.06 130 CYS A C 1
ATOM 1049 O O . CYS A 1 130 ? 14.723 4.588 -26.522 1.00 92.06 130 CYS A O 1
ATOM 1051 N N . VAL A 1 131 ? 14.589 2.475 -27.302 1.00 90.12 131 VAL A N 1
ATOM 1052 C CA . VAL A 1 131 ? 15.047 2.785 -28.666 1.00 90.12 131 VAL A CA 1
ATOM 1053 C C . VAL A 1 131 ? 13.868 3.324 -29.492 1.00 90.12 131 VAL A C 1
ATOM 1055 O O . VAL A 1 131 ? 12.711 3.035 -29.204 1.00 90.12 131 VAL A O 1
ATOM 1058 N N . GLY A 1 132 ? 14.141 4.142 -30.513 1.00 82.44 132 GLY A N 1
ATOM 1059 C CA . GLY A 1 132 ? 13.098 4.637 -31.422 1.00 82.44 132 GLY A CA 1
ATOM 1060 C C . GLY A 1 132 ? 12.459 3.518 -32.255 1.00 82.44 132 GLY A C 1
ATOM 1061 O O . GLY A 1 132 ? 13.088 2.490 -32.494 1.00 82.44 132 GLY A O 1
ATOM 1062 N N . GLY A 1 133 ? 11.214 3.722 -32.693 1.00 78.00 133 GLY A N 1
ATOM 1063 C CA . GLY A 1 133 ? 10.445 2.719 -33.447 1.00 78.00 133 GLY A CA 1
ATOM 1064 C C . GLY A 1 133 ? 9.802 1.632 -32.578 1.00 78.00 133 GLY A C 1
ATOM 1065 O O . GLY A 1 133 ? 9.346 0.619 -33.096 1.00 78.00 133 GLY A O 1
ATOM 1066 N N . GLN A 1 134 ? 9.789 1.818 -31.257 1.00 88.56 134 GLN A N 1
ATOM 1067 C CA . GLN A 1 134 ? 9.078 0.970 -30.300 1.00 88.56 134 GLN A CA 1
ATOM 1068 C C . GLN A 1 134 ? 7.719 1.601 -29.932 1.00 88.56 134 GLN A C 1
ATOM 1070 O O . GLN A 1 134 ? 7.514 2.785 -30.196 1.00 88.56 134 GLN A O 1
ATOM 1075 N N . PRO A 1 135 ? 6.806 0.867 -29.267 1.00 85.56 135 PRO A N 1
ATOM 1076 C CA . PRO A 1 135 ? 5.495 1.384 -28.844 1.00 85.56 135 PRO A CA 1
ATOM 1077 C C . PRO A 1 135 ? 5.529 2.560 -27.850 1.00 85.56 135 PRO A C 1
ATOM 1079 O O . PRO A 1 135 ? 4.483 3.102 -27.505 1.00 85.56 135 PRO A O 1
ATOM 1082 N N . PHE A 1 136 ? 6.711 2.946 -27.362 1.00 88.56 136 PHE A N 1
ATOM 1083 C CA . PHE A 1 136 ? 6.908 4.046 -26.422 1.00 88.56 136 PHE A CA 1
ATOM 1084 C C . PHE A 1 136 ? 7.909 5.064 -26.972 1.00 88.56 136 PHE A C 1
ATOM 1086 O O . PHE A 1 136 ? 8.780 4.727 -27.776 1.00 88.56 136 PHE A O 1
ATOM 1093 N N . GLU A 1 137 ? 7.820 6.300 -26.478 1.00 86.44 137 GLU A N 1
ATOM 1094 C CA . GLU A 1 137 ? 8.702 7.401 -26.872 1.00 86.44 137 GLU A CA 1
ATOM 1095 C C . GLU A 1 137 ? 10.191 7.046 -26.701 1.00 86.44 137 GLU A C 1
ATOM 1097 O O . GLU A 1 137 ? 10.628 6.474 -25.692 1.00 86.44 137 GLU A O 1
ATOM 1102 N N . LYS A 1 138 ? 10.987 7.417 -27.709 1.00 89.50 138 LYS A N 1
ATOM 1103 C CA . LYS A 1 138 ? 12.442 7.244 -27.701 1.00 89.50 138 LYS A CA 1
ATOM 1104 C C . LYS A 1 138 ? 13.039 7.987 -26.507 1.00 89.50 138 LYS A C 1
ATOM 1106 O O . LYS A 1 138 ? 12.732 9.150 -26.274 1.00 89.50 138 LYS A O 1
ATOM 1111 N N . GLY A 1 139 ? 13.950 7.333 -25.791 1.00 87.00 139 GLY A N 1
ATOM 1112 C CA . GLY A 1 139 ? 14.658 7.945 -24.665 1.00 87.00 139 GLY A CA 1
ATOM 1113 C C . GLY A 1 139 ? 13.965 7.799 -23.309 1.00 87.00 139 GLY A C 1
ATOM 1114 O O . GLY A 1 139 ? 14.574 8.150 -22.301 1.00 87.00 139 GLY A O 1
ATOM 1115 N N . LEU A 1 140 ? 12.757 7.222 -23.239 1.00 91.06 140 LEU A N 1
ATOM 1116 C CA . LEU A 1 140 ? 12.136 6.896 -21.953 1.00 91.06 140 LEU A CA 1
ATOM 1117 C C . LEU A 1 140 ? 13.005 5.922 -21.151 1.00 91.06 140 LEU A C 1
ATOM 1119 O O . LEU A 1 140 ? 13.427 4.878 -21.658 1.00 91.06 140 LEU A O 1
ATOM 1123 N N . LEU A 1 141 ? 13.247 6.260 -19.884 1.00 91.31 141 LEU A N 1
ATOM 1124 C CA . LEU A 1 141 ? 14.068 5.456 -18.984 1.00 91.31 141 LEU A CA 1
ATOM 1125 C C . LEU A 1 141 ? 13.350 4.170 -18.592 1.00 91.31 141 LEU A C 1
ATOM 1127 O O . LEU A 1 141 ? 12.189 4.205 -18.194 1.00 91.31 141 LEU A O 1
ATOM 1131 N N . VAL A 1 142 ? 14.071 3.052 -18.640 1.00 91.75 142 VAL A N 1
ATOM 1132 C CA . VAL A 1 142 ? 13.583 1.745 -18.201 1.00 91.75 142 VAL A CA 1
ATOM 1133 C C . VAL A 1 142 ? 14.166 1.409 -16.829 1.00 91.75 142 VAL A C 1
ATOM 1135 O O . VAL A 1 142 ? 15.373 1.212 -16.652 1.00 91.75 142 VAL A O 1
ATOM 1138 N N . GLU A 1 143 ? 13.292 1.313 -15.836 1.00 89.31 143 GLU A N 1
ATOM 1139 C CA . GLU A 1 143 ? 13.608 0.821 -14.504 1.00 89.31 143 GLU A CA 1
ATOM 1140 C C . GLU A 1 143 ? 13.511 -0.714 -14.469 1.00 89.31 143 GLU A C 1
ATOM 1142 O O . GLU A 1 143 ? 12.491 -1.305 -14.818 1.00 89.31 143 GLU A O 1
ATOM 1147 N N . CYS A 1 144 ? 14.593 -1.368 -14.047 1.00 88.31 144 CYS A N 1
ATOM 1148 C CA . CYS A 1 144 ? 14.711 -2.823 -13.920 1.00 88.31 144 CYS A CA 1
ATOM 1149 C C . CYS A 1 144 ? 15.760 -3.188 -12.850 1.00 88.31 144 CYS A C 1
ATOM 1151 O O . CYS A 1 144 ? 16.371 -2.292 -12.246 1.00 88.31 144 CYS A O 1
ATOM 1153 N N . SER A 1 145 ? 15.983 -4.489 -12.615 1.00 86.69 145 SER A N 1
ATOM 1154 C CA . SER A 1 145 ? 16.958 -4.959 -11.620 1.00 86.69 145 SER A CA 1
ATOM 1155 C C . SER A 1 145 ? 18.364 -4.394 -11.873 1.00 86.69 145 SER A C 1
ATOM 1157 O O . SER A 1 145 ? 18.811 -4.190 -13.006 1.00 86.69 145 SER A O 1
ATOM 1159 N N . ARG A 1 146 ? 19.069 -4.084 -10.780 1.00 85.31 146 ARG A N 1
ATOM 1160 C CA . ARG A 1 146 ? 20.473 -3.663 -10.822 1.00 85.31 146 ARG A CA 1
ATOM 1161 C C . ARG A 1 146 ? 21.385 -4.833 -11.193 1.00 85.31 146 ARG A C 1
ATOM 1163 O O . ARG A 1 146 ? 22.332 -4.610 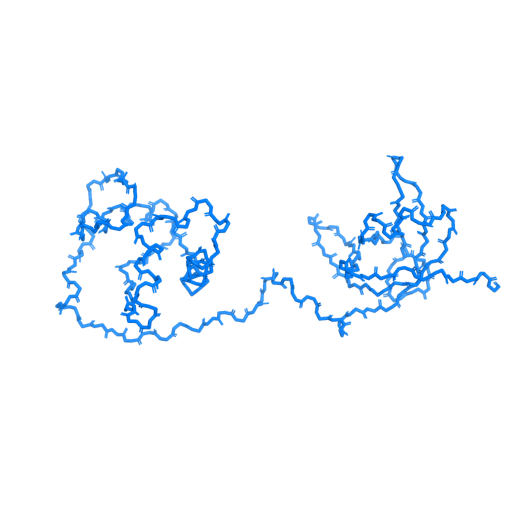-11.940 1.00 85.31 146 ARG A O 1
ATOM 1170 N N . GLU A 1 147 ? 21.085 -6.040 -10.715 1.00 85.19 147 GLU A N 1
ATOM 1171 C CA . GLU A 1 147 ? 21.891 -7.238 -10.990 1.00 85.19 147 GLU A CA 1
ATOM 1172 C C . GLU A 1 147 ? 21.860 -7.590 -12.478 1.00 85.19 147 GLU A C 1
ATOM 1174 O O . GLU A 1 147 ? 22.904 -7.816 -13.081 1.00 85.19 147 GLU A O 1
ATOM 1179 N N . GLU A 1 148 ? 20.677 -7.554 -13.095 1.00 85.94 148 GLU A N 1
ATOM 1180 C CA . GLU A 1 148 ? 20.524 -7.844 -14.525 1.00 85.94 148 GLU A CA 1
ATOM 1181 C C . GLU A 1 148 ? 21.257 -6.821 -15.401 1.00 85.94 148 GLU A C 1
ATOM 1183 O O . GLU A 1 148 ? 21.946 -7.190 -16.348 1.00 85.94 148 GLU A O 1
ATOM 1188 N N . ARG A 1 149 ? 21.194 -5.528 -15.052 1.00 87.50 149 ARG A N 1
ATOM 1189 C CA . ARG A 1 149 ? 21.935 -4.481 -15.779 1.00 87.50 149 ARG A CA 1
ATOM 1190 C C . ARG A 1 149 ? 23.447 -4.589 -15.631 1.00 87.50 149 ARG A C 1
ATOM 1192 O O . ARG A 1 149 ? 24.165 -4.172 -16.536 1.00 87.50 149 ARG A O 1
ATOM 1199 N N . ALA A 1 150 ? 23.941 -5.106 -14.508 1.00 85.12 150 ALA A N 1
ATOM 1200 C CA . ALA A 1 150 ? 25.376 -5.234 -14.271 1.00 85.12 150 ALA A CA 1
ATOM 1201 C C . ALA A 1 150 ? 26.044 -6.211 -15.257 1.00 85.12 150 ALA A C 1
ATOM 1203 O O . ALA A 1 150 ? 27.206 -6.009 -15.606 1.00 85.12 150 ALA A O 1
ATOM 1204 N N . LYS A 1 151 ? 25.292 -7.204 -15.754 1.00 87.94 151 LYS A N 1
ATOM 1205 C CA . LYS A 1 151 ? 25.744 -8.223 -16.718 1.00 87.94 151 LYS A CA 1
ATOM 1206 C C . LYS A 1 151 ? 25.932 -7.694 -18.149 1.00 87.94 151 LYS A C 1
ATOM 1208 O O . LYS A 1 151 ? 26.490 -8.391 -18.991 1.00 87.94 151 LYS A O 1
ATOM 1213 N N . LEU A 1 152 ? 25.444 -6.490 -18.448 1.00 88.94 152 LEU A N 1
ATOM 1214 C CA . LEU A 1 152 ? 25.424 -5.917 -19.798 1.00 88.94 152 LEU A CA 1
ATOM 1215 C C . LEU A 1 152 ? 26.510 -4.858 -19.975 1.00 88.94 152 LEU A C 1
ATOM 1217 O O . LEU A 1 152 ? 26.933 -4.235 -19.002 1.00 88.94 152 LEU A O 1
ATOM 1221 N N . GLN A 1 153 ? 26.930 -4.609 -21.211 1.00 89.88 153 GLN A N 1
ATOM 1222 C CA . GLN A 1 153 ? 27.864 -3.539 -21.560 1.00 89.88 153 GLN A CA 1
ATOM 1223 C C . GLN A 1 153 ? 27.130 -2.308 -22.094 1.00 89.88 153 GLN A C 1
ATOM 1225 O O . GLN A 1 153 ? 26.002 -2.389 -22.577 1.00 89.88 153 GLN A O 1
ATOM 1230 N N . VAL A 1 154 ? 27.764 -1.141 -21.971 1.00 90.50 154 VAL A N 1
ATOM 1231 C CA . VAL A 1 154 ? 27.243 0.103 -22.554 1.00 90.50 154 VAL A CA 1
ATOM 1232 C C . VAL A 1 154 ? 27.187 -0.053 -24.076 1.00 90.50 154 VAL A C 1
ATOM 1234 O O . VAL A 1 154 ? 28.141 -0.525 -24.685 1.00 90.50 154 VAL A O 1
ATOM 1237 N N . GLY A 1 155 ? 26.059 0.315 -24.682 1.00 87.81 155 GLY A N 1
ATOM 1238 C CA . GLY A 1 155 ? 25.787 0.126 -26.108 1.00 87.81 155 GLY A CA 1
ATOM 1239 C C . GLY A 1 155 ? 25.071 -1.184 -26.460 1.00 87.81 155 GLY A C 1
ATOM 1240 O O . GLY A 1 155 ? 24.592 -1.312 -27.590 1.00 87.81 155 GLY A O 1
ATOM 1241 N N . ASP A 1 156 ? 24.933 -2.125 -25.518 1.00 89.75 156 ASP A N 1
ATOM 1242 C CA . ASP A 1 156 ? 24.137 -3.337 -25.735 1.00 89.75 156 ASP A CA 1
ATOM 1243 C C . ASP A 1 156 ? 22.657 -2.984 -25.944 1.00 89.75 156 ASP A C 1
ATOM 1245 O O . ASP A 1 156 ? 22.093 -2.130 -25.251 1.00 89.75 156 ASP A O 1
ATOM 1249 N N . ARG A 1 157 ? 22.001 -3.693 -26.867 1.00 91.75 157 ARG A N 1
ATOM 1250 C CA . ARG A 1 157 ? 20.544 -3.665 -27.028 1.00 91.75 157 ARG A CA 1
ATOM 1251 C C . ARG A 1 157 ? 19.940 -4.901 -26.392 1.00 91.75 157 ARG A C 1
ATOM 1253 O O . ARG A 1 157 ? 20.407 -6.014 -26.624 1.00 91.75 157 ARG A O 1
ATOM 1260 N N . VAL A 1 158 ? 18.893 -4.708 -25.602 1.00 92.06 158 VAL A N 1
ATOM 1261 C CA . VAL A 1 158 ? 18.217 -5.787 -24.886 1.00 92.06 158 VAL A CA 1
ATOM 1262 C C . VAL A 1 158 ? 16.716 -5.745 -25.081 1.00 92.06 158 VAL A C 1
ATOM 1264 O O . VAL A 1 158 ? 16.107 -4.676 -25.123 1.00 92.06 158 VAL A O 1
ATOM 1267 N N . LYS A 1 159 ? 16.114 -6.928 -25.165 1.00 91.44 159 LYS A N 1
ATOM 1268 C CA . LYS A 1 159 ? 14.670 -7.111 -25.157 1.00 91.44 159 LYS A CA 1
ATOM 1269 C C . LYS A 1 159 ? 14.188 -7.215 -23.714 1.00 91.44 159 LYS A C 1
ATOM 1271 O O . LYS A 1 159 ? 14.712 -8.010 -22.936 1.00 91.44 159 LYS A O 1
ATOM 1276 N N . VAL A 1 160 ? 13.190 -6.412 -23.360 1.00 91.12 160 VAL A N 1
ATOM 1277 C CA . VAL A 1 160 ? 12.618 -6.370 -22.010 1.00 91.12 160 VAL A CA 1
ATOM 1278 C C . VAL A 1 160 ? 11.124 -6.074 -22.072 1.00 91.12 160 VAL A C 1
ATOM 1280 O O . VAL A 1 160 ? 10.679 -5.241 -22.857 1.00 91.12 160 VAL A O 1
ATOM 1283 N N . LYS A 1 161 ? 10.332 -6.759 -21.242 1.00 90.50 161 LYS A N 1
ATOM 1284 C CA . LYS A 1 161 ? 8.905 -6.464 -21.074 1.00 90.50 161 LYS A CA 1
ATOM 1285 C C . LYS A 1 161 ? 8.716 -5.332 -20.0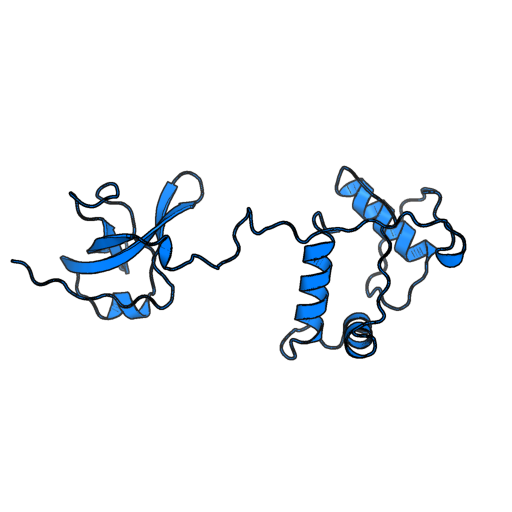73 1.00 90.50 161 LYS A C 1
ATOM 1287 O O . LYS A 1 161 ? 9.154 -5.448 -18.927 1.00 90.50 161 LYS A O 1
ATOM 1292 N N . VAL A 1 162 ? 8.046 -4.262 -20.486 1.00 90.06 162 VAL A N 1
ATOM 1293 C CA . VAL A 1 162 ? 7.882 -3.045 -19.683 1.00 90.06 162 VAL A CA 1
ATOM 1294 C C . VAL A 1 162 ? 6.449 -2.537 -19.691 1.00 90.06 162 VAL A C 1
ATOM 1296 O O . VAL A 1 162 ? 5.677 -2.816 -20.601 1.00 90.06 162 VAL A O 1
ATOM 1299 N N . GLN A 1 163 ? 6.114 -1.743 -18.683 1.00 88.50 163 GLN A N 1
ATOM 1300 C CA . GLN A 1 163 ? 4.857 -1.008 -18.596 1.00 88.50 163 GLN A CA 1
ATOM 1301 C C . GLN A 1 163 ? 5.146 0.479 -18.386 1.00 88.50 163 GLN A C 1
ATOM 1303 O O . GLN A 1 163 ? 6.098 0.826 -17.681 1.00 88.50 163 GLN A O 1
ATOM 1308 N N . LEU A 1 164 ? 4.322 1.345 -18.977 1.00 88.31 164 LEU A N 1
ATOM 1309 C CA . LEU A 1 164 ? 4.387 2.786 -18.752 1.00 88.31 164 LEU A CA 1
ATOM 1310 C C . LEU A 1 164 ? 3.973 3.126 -17.316 1.00 88.31 164 LEU A C 1
ATOM 1312 O O . LEU A 1 164 ? 2.989 2.609 -16.794 1.00 88.31 164 LEU A O 1
ATOM 1316 N N . SER A 1 165 ? 4.737 4.000 -16.677 1.00 85.75 165 SER A N 1
ATOM 1317 C CA . SER A 1 165 ? 4.505 4.482 -15.322 1.00 85.75 165 SER A CA 1
ATOM 1318 C C . SER A 1 165 ? 4.804 5.973 -15.260 1.00 85.75 165 SER A C 1
ATOM 1320 O O . SER A 1 165 ? 5.604 6.497 -16.036 1.00 85.75 165 SER A O 1
ATOM 1322 N N . GLU A 1 166 ? 4.194 6.659 -14.303 1.00 85.31 166 GLU A N 1
ATOM 1323 C CA . GLU A 1 166 ? 4.439 8.076 -14.063 1.00 85.31 166 GLU A CA 1
ATOM 1324 C C . GLU A 1 166 ? 4.830 8.303 -12.604 1.00 85.31 166 GLU A C 1
ATOM 1326 O O . GLU A 1 166 ? 4.241 7.733 -11.685 1.00 85.31 166 GLU A O 1
ATOM 1331 N N . LYS A 1 167 ? 5.874 9.104 -12.381 1.00 78.50 167 LYS A N 1
ATOM 1332 C CA . LYS A 1 167 ? 6.329 9.488 -11.043 1.00 78.50 167 LYS A CA 1
ATOM 1333 C C . LYS A 1 167 ? 6.680 10.962 -11.067 1.00 78.50 167 LYS A C 1
ATOM 1335 O O . LYS A 1 167 ? 7.615 11.365 -11.753 1.00 78.50 167 LYS A O 1
ATOM 1340 N N . ARG A 1 168 ? 5.945 11.755 -10.281 1.00 76.75 168 ARG A N 1
ATOM 1341 C CA . ARG A 1 168 ? 6.129 13.214 -10.173 1.00 76.75 168 ARG A CA 1
ATOM 1342 C C . ARG A 1 168 ? 6.076 13.920 -11.544 1.00 76.75 168 ARG A C 1
ATOM 1344 O O . ARG A 1 168 ? 6.966 14.706 -11.851 1.00 76.75 168 ARG A O 1
ATOM 1351 N N . GLY A 1 169 ? 5.094 13.586 -12.388 1.00 78.81 169 GLY A N 1
ATOM 1352 C CA . GLY A 1 169 ? 4.920 14.203 -13.712 1.00 78.81 169 GLY A CA 1
ATOM 1353 C C . GLY A 1 169 ? 5.873 13.703 -14.803 1.00 78.81 169 GLY A C 1
ATOM 1354 O O . GLY A 1 169 ? 5.776 14.138 -15.946 1.00 78.81 169 GLY A O 1
ATOM 1355 N N . LYS A 1 170 ? 6.813 12.800 -14.484 1.00 83.81 170 LYS A N 1
ATOM 1356 C CA . LYS A 1 170 ? 7.743 12.217 -15.461 1.00 83.81 170 LYS A CA 1
ATOM 1357 C C . LYS A 1 170 ? 7.335 10.791 -15.804 1.00 83.81 170 LYS A C 1
ATOM 1359 O O . LYS A 1 170 ? 7.218 9.945 -14.912 1.00 83.81 170 LYS A O 1
ATOM 1364 N N . LYS A 1 171 ? 7.162 10.528 -17.100 1.00 88.94 171 LYS A N 1
ATOM 1365 C CA . LYS A 1 171 ? 6.911 9.191 -17.644 1.00 88.94 171 LYS A CA 1
ATOM 1366 C C . LYS A 1 171 ? 8.200 8.373 -17.656 1.00 88.94 171 LYS A C 1
ATOM 1368 O O . LYS A 1 171 ? 9.273 8.881 -17.975 1.00 88.94 171 LYS A O 1
ATOM 1373 N N . TYR A 1 172 ? 8.089 7.101 -17.307 1.00 90.81 172 TYR A N 1
ATOM 1374 C CA . TYR A 1 172 ? 9.171 6.126 -17.361 1.00 90.81 172 TYR A CA 1
ATOM 1375 C C . TYR A 1 172 ? 8.591 4.726 -17.557 1.00 90.81 172 TYR A C 1
ATOM 1377 O O . TYR A 1 172 ? 7.400 4.487 -17.371 1.00 90.81 172 TYR A O 1
ATOM 1385 N N . LEU A 1 173 ? 9.435 3.794 -17.966 1.00 90.38 173 LEU A N 1
ATOM 1386 C CA . LEU A 1 173 ? 9.071 2.416 -18.244 1.00 90.38 173 LEU A CA 1
ATOM 1387 C C . LEU A 1 173 ? 9.565 1.537 -17.108 1.00 90.38 173 LEU A C 1
ATOM 1389 O O . LEU A 1 173 ? 10.653 1.758 -16.579 1.00 90.38 173 LEU A O 1
ATOM 1393 N N . VAL A 1 174 ? 8.790 0.527 -16.726 1.00 89.25 174 VAL A N 1
ATOM 1394 C CA . VAL A 1 174 ? 9.189 -0.360 -15.631 1.00 89.25 174 VAL A CA 1
ATOM 1395 C C . VAL A 1 174 ? 9.039 -1.816 -16.010 1.00 89.25 174 VAL A C 1
ATOM 1397 O O . VAL A 1 174 ? 7.954 -2.273 -16.371 1.00 89.25 174 VAL A O 1
ATOM 1400 N N . ALA A 1 175 ? 10.141 -2.547 -15.884 1.00 88.56 175 ALA A N 1
ATOM 1401 C CA . ALA A 1 175 ? 10.187 -3.987 -16.050 1.00 88.56 175 ALA A CA 1
ATOM 1402 C C . ALA A 1 175 ? 9.714 -4.714 -14.780 1.00 88.56 175 ALA A C 1
ATOM 1404 O O . ALA A 1 175 ? 9.613 -4.133 -13.692 1.00 88.56 175 ALA A O 1
ATOM 1405 N N . ALA A 1 176 ? 9.422 -6.010 -14.899 1.00 82.00 176 ALA A N 1
ATOM 1406 C CA . ALA A 1 176 ? 9.238 -6.853 -13.720 1.00 82.00 176 ALA A CA 1
ATOM 1407 C C . ALA A 1 176 ? 10.537 -6.900 -12.895 1.00 82.00 176 ALA A C 1
ATOM 1409 O O . ALA A 1 176 ? 11.631 -6.840 -13.452 1.00 82.00 176 ALA A O 1
ATOM 1410 N N . ARG A 1 177 ? 10.438 -7.055 -11.567 1.00 76.62 177 ARG A N 1
ATOM 1411 C CA . ARG A 1 177 ? 11.636 -7.215 -10.719 1.00 76.62 177 ARG A CA 1
ATOM 1412 C C . ARG A 1 177 ? 12.450 -8.459 -11.087 1.00 76.62 177 ARG A C 1
ATOM 1414 O O . ARG A 1 177 ? 13.668 -8.412 -11.007 1.00 76.62 177 ARG A O 1
ATOM 1421 N N . SER A 1 178 ? 11.771 -9.518 -11.520 1.00 77.06 178 SER A N 1
ATOM 1422 C CA . SER A 1 178 ? 12.347 -10.778 -11.999 1.00 77.06 178 SER A CA 1
ATOM 1423 C C . SER A 1 178 ? 12.562 -10.821 -13.518 1.00 77.06 178 SER A C 1
ATOM 1425 O O . SER A 1 178 ? 12.824 -11.890 -14.059 1.00 77.06 178 SER A O 1
ATOM 1427 N N . ALA A 1 179 ? 12.397 -9.702 -14.234 1.00 78.12 179 ALA A N 1
ATOM 1428 C CA . ALA A 1 179 ? 12.570 -9.698 -15.682 1.00 78.12 179 ALA A CA 1
ATOM 1429 C C . ALA A 1 179 ? 14.045 -9.907 -16.043 1.00 78.12 179 ALA A C 1
ATOM 1431 O O . ALA A 1 179 ? 14.899 -9.119 -15.638 1.00 78.12 179 ALA A O 1
ATOM 1432 N N . THR A 1 180 ? 14.312 -10.930 -16.847 1.00 83.88 180 THR A N 1
ATOM 1433 C CA . THR A 1 180 ? 15.619 -11.185 -17.455 1.00 83.88 180 THR A CA 1
ATOM 1434 C C . THR A 1 180 ? 15.825 -10.291 -18.673 1.00 83.88 180 THR A C 1
ATOM 1436 O O . THR A 1 180 ? 14.899 -10.104 -19.468 1.00 83.88 180 THR A O 1
ATOM 1439 N N . LEU A 1 181 ? 17.035 -9.754 -18.842 1.00 87.62 181 LEU A N 1
ATOM 1440 C CA . LEU A 1 181 ? 17.391 -8.938 -20.006 1.00 87.62 181 LEU A CA 1
ATOM 1441 C C . LEU A 1 181 ? 18.069 -9.807 -21.072 1.00 87.62 181 LEU A C 1
ATOM 1443 O O . LEU A 1 181 ? 19.172 -10.307 -20.863 1.00 87.62 181 LEU A O 1
ATOM 1447 N N . THR A 1 182 ? 17.432 -9.973 -22.232 1.00 87.31 182 THR A N 1
ATOM 1448 C CA . THR A 1 182 ? 17.987 -10.775 -23.337 1.00 87.31 182 THR A CA 1
ATOM 1449 C C . THR A 1 182 ? 18.668 -9.865 -24.348 1.00 87.31 182 THR A C 1
ATOM 1451 O O . THR A 1 182 ? 18.015 -8.970 -24.884 1.00 87.31 182 THR A O 1
ATOM 1454 N N . LYS A 1 183 ? 19.960 -10.075 -24.631 1.00 87.00 183 LYS A N 1
ATOM 1455 C CA . LYS A 1 183 ? 20.661 -9.319 -25.682 1.00 87.00 183 LYS A CA 1
ATOM 1456 C C . LYS A 1 183 ? 20.047 -9.603 -27.050 1.00 87.00 183 LYS A C 1
ATOM 1458 O O . LYS A 1 183 ? 19.674 -10.733 -27.345 1.00 87.00 183 LYS A O 1
ATOM 1463 N N . VAL A 1 184 ? 19.945 -8.561 -27.865 1.00 85.81 184 VAL A N 1
ATOM 1464 C CA . VAL A 1 184 ? 19.537 -8.653 -29.267 1.00 85.81 184 VAL A CA 1
ATOM 1465 C C . VAL A 1 184 ? 20.781 -8.387 -30.103 1.00 85.81 184 VAL A C 1
ATOM 1467 O O . VAL A 1 184 ? 21.400 -7.331 -29.954 1.00 85.81 184 VAL A O 1
ATOM 1470 N N . GLU A 1 185 ? 21.170 -9.345 -30.941 1.00 73.00 185 GLU A N 1
ATOM 1471 C CA . GLU A 1 185 ? 22.269 -9.148 -31.885 1.00 73.00 185 GLU A CA 1
ATOM 1472 C C . GLU A 1 185 ? 21.899 -8.046 -32.883 1.00 73.00 185 GLU A C 1
ATOM 1474 O O . GLU A 1 185 ? 20.743 -7.920 -33.299 1.00 73.00 185 GLU A O 1
ATOM 1479 N N . LYS A 1 186 ? 22.873 -7.199 -33.227 1.00 57.34 186 LYS A N 1
ATOM 1480 C CA . LYS A 1 186 ? 22.693 -6.218 -34.298 1.00 57.34 186 LYS A CA 1
ATOM 1481 C C . LYS A 1 186 ? 22.655 -6.986 -35.618 1.00 57.34 186 LYS A C 1
ATOM 1483 O O . LYS A 1 186 ? 23.683 -7.521 -36.020 1.00 57.34 186 LYS A O 1
ATOM 1488 N N . SER A 1 187 ? 21.476 -7.052 -36.234 1.00 49.75 187 SER A N 1
ATOM 1489 C CA . SER A 1 187 ? 21.333 -7.324 -37.670 1.00 49.75 187 SER A CA 1
ATOM 1490 C C . SER A 1 187 ? 21.902 -6.165 -38.478 1.00 49.75 187 SER A C 1
ATOM 1492 O O . SER A 1 187 ? 21.738 -5.008 -38.013 1.00 49.75 187 SER A O 1
#

Nearest PDB structures (foldseek):
  7oa5-assembly1_B  TM=6.078E-01  e=3.163E-03  Mycobacterium leprae TN
  7oa5-assembly1_H  TM=6.085E-01  e=5.140E-03  Mycobacterium leprae TN
  7oa5-assembly1_F  TM=6.074E-01  e=5.140E-03  Mycobacterium leprae TN
  7oa5-assembly1_D  TM=6.079E-01  e=7.860E-03  Mycobacterium leprae TN
  7oa5-assembly1_E  TM=6.192E-01  e=1.131E-02  Mycobacterium leprae TN

Solvent-accessible surface area (backbone atoms only — not comparable to full-atom values): 11891 Å² total; per-residue (Å²): 141,68,98,45,66,60,58,50,49,50,53,51,54,53,41,37,72,31,86,84,40,95,60,31,82,37,68,48,25,47,47,49,68,76,41,72,88,73,77,82,87,77,88,88,78,88,63,95,46,69,72,60,35,53,47,51,51,23,46,48,49,63,75,66,64,55,92,61,63,92,68,90,58,85,66,72,96,68,92,82,78,84,72,66,76,91,80,53,91,75,78,91,75,87,78,74,72,76,70,77,87,66,85,61,93,68,80,54,73,86,71,35,49,77,38,56,27,35,29,38,75,54,98,93,37,82,44,33,25,32,37,72,94,46,103,52,67,59,63,35,42,46,47,60,44,68,70,60,51,66,78,55,54,77,73,40,38,27,41,41,48,28,31,86,45,74,59,95,92,42,73,32,30,37,39,47,79,85,56,71,72,43,76,53,81,88,126

Mean predicted aligned error: 16.62 Å

Secondary structure (DSSP, 8-state):
--S-HHHHHHHHHHHHH-TT-TTTTSHHHHHHHHTT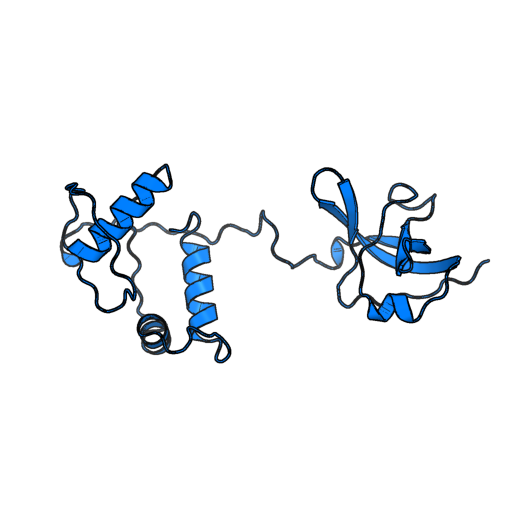T----------SSHHHHHHHHHHHHHHHT-TT---PPPPP--------GGGS-PPP---PPPPS-S--S---GGGPEEEEEEEEEETTEEEEEEPTTSSS-TT-EEE--HHHHHTSPTT-EEEEEEEEEEETTEEEEEE-TT---EE----